Protein AF-0000000086016352 (afdb_homodimer)

Foldseek 3Di:
DLQLLLLLVQLQVLLCLQLVVVVHDDDAPDCSVVCCVVHDHRLHDVLLSVLLNLLCVVCVVVLVVVLVVCVVVVPLAQVSLLVVLLVCLCVLAVVHDALVSLSNSLSSQSSSVSVSVDPVCSCNSVSSSNSSSVSLVVCVVVCRCVVCPHSVSNSVVSNVSVVVSVVVVVD/DLQLLLLLVQLQVLLCLLLVVVVHDDDAPDPSVVCCVVHDHRLHDVLLSVLLNLLCVVCVVVLVVVLVVCVVVVPLAQVSLLVVLLVCLCVLAVVHDALVSLSNSLSSQSSSVSVSSDDVCSCNSVSSSNSSSVSLVVCVVVCRCVVCPHSVSNSVVSNVSVVVSVVVVVD

Secondary structure (DSSP, 8-state):
-HHHHHHHHHHHHHHHHHHHHTT-------GGGGGTTTSPPP---HHHHHHHHHHHHHTHHHHHHHHHHHHHTT--SHHHHHHHHHHHHHHHTTT---HHHHHHHHHHHHHHHHHT--TTT-SHHHHHHHHHHHHHHHHHHTTHHHHTTHHHHHHHHHHHHHHHHHHHHH-/-HHHHHHHHHHHHHHHHHHHHTT-------GGGGGTTTSPPP---HHHHHHHHHHHHHTHHHHHHHHHHHHHTT--SHHHHHHHHHHHHHHHTTT---HHHHHHHHHHHHHHHHHT--TTT-SHHHHHHHHHHHHHHHHHHTTHHHHTTHHHHHHHHHHHHHHHHHHHHH-

InterPro domains:
  IPR036834 Bcl-2-like superfamily [SSF56854] (6-158)

pLDDT: mean 89.36, std 10.04, range [43.53, 98.31]

Solvent-accessible surface area (backbone atoms only — not comparable to full-atom values): 17882 Å² total; per-residue (Å²): 90,65,53,46,60,37,28,39,46,24,25,42,52,46,50,40,49,51,32,44,73,70,74,38,89,72,75,81,79,43,55,66,62,79,41,51,89,79,43,70,76,51,82,66,48,68,49,46,45,50,29,29,51,52,51,30,64,76,39,42,66,61,34,50,48,52,41,50,52,38,50,74,69,62,50,73,44,30,33,56,48,31,37,53,54,57,58,48,48,53,71,52,38,71,90,44,76,44,54,67,38,50,45,52,46,49,21,47,54,48,47,29,46,54,65,61,65,58,72,77,77,51,44,42,64,51,36,47,18,46,49,50,14,48,55,52,38,52,33,48,42,39,36,48,39,53,76,52,48,37,69,60,28,38,47,51,54,18,42,51,48,44,53,55,54,50,51,57,70,74,96,91,65,52,44,61,37,29,38,46,24,24,43,51,45,50,41,48,52,31,46,73,69,74,39,91,73,76,83,80,43,55,66,64,81,41,50,88,80,43,70,74,50,80,66,47,69,49,46,46,49,28,29,51,51,50,32,66,74,38,43,68,61,35,49,49,52,41,51,52,39,52,74,68,62,50,73,44,30,32,56,46,30,36,55,54,57,59,48,47,54,72,52,37,70,89,45,77,43,54,66,39,51,45,52,47,50,21,48,52,48,46,30,46,56,66,55,67,64,72,75,81,45,46,43,65,52,34,48,17,48,50,49,14,50,55,52,38,51,32,48,43,38,37,47,39,53,75,51,50,36,70,60,28,38,46,52,54,18,43,51,48,43,54,55,54,51,51,56,71,74,97

Structure (mmCIF, N/CA/C/O backbone):
data_AF-0000000086016352-model_v1
#
loop_
_entity.id
_entity.type
_entity.pdbx_description
1 polymer 'Uncharacterized protein'
#
loop_
_atom_site.group_PDB
_atom_site.id
_atom_site.type_symbol
_atom_site.label_atom_id
_atom_site.label_alt_id
_atom_site.label_comp_id
_atom_site.label_asym_id
_atom_site.label_entity_id
_atom_site.label_seq_id
_atom_site.pdbx_PDB_ins_code
_atom_site.Cartn_x
_atom_site.Cartn_y
_atom_site.Cartn_z
_atom_site.occupancy
_atom_site.B_iso_or_equiv
_atom_site.auth_seq_id
_atom_site.auth_comp_id
_atom_site.auth_asym_id
_atom_site.auth_atom_id
_atom_site.pdbx_PDB_model_num
ATOM 1 N N . MET A 1 1 ? -9.422 -0.756 -6.34 1 45.44 1 MET A N 1
ATOM 2 C CA . MET A 1 1 ? -8.211 -0.185 -6.926 1 45.44 1 MET A CA 1
ATOM 3 C C . MET A 1 1 ? -8.414 1.29 -7.258 1 45.44 1 MET A C 1
ATOM 5 O O . MET A 1 1 ? -7.48 2.086 -7.152 1 45.44 1 MET A O 1
ATOM 9 N N . GLU A 1 2 ? -9.797 1.575 -7.457 1 59.94 2 GLU A N 1
ATOM 10 C CA . GLU A 1 2 ? -10.102 2.994 -7.625 1 59.94 2 GLU A CA 1
ATOM 11 C C . GLU A 1 2 ? -9.617 3.807 -6.43 1 59.94 2 GLU A C 1
ATOM 13 O O . GLU A 1 2 ? -9.078 4.902 -6.594 1 59.94 2 GLU A O 1
ATOM 18 N N . ASP A 1 3 ? -9.25 2.943 -5.523 1 77.44 3 ASP A N 1
ATOM 19 C CA . ASP A 1 3 ? -9.047 3.711 -4.297 1 77.44 3 ASP A CA 1
ATOM 20 C C . ASP A 1 3 ? -7.582 4.109 -4.137 1 77.44 3 ASP A C 1
ATOM 22 O O . ASP A 1 3 ? -7.281 5.223 -3.701 1 77.44 3 ASP A O 1
ATOM 26 N N . SER A 1 4 ? -6.75 3.271 -4.762 1 84.69 4 SER A N 1
ATOM 27 C CA . SER A 1 4 ? -5.332 3.537 -4.539 1 84.69 4 SER A CA 1
ATOM 28 C C . SER A 1 4 ? -4.871 4.766 -5.312 1 84.69 4 SER A C 1
ATOM 30 O O . SER A 1 4 ? -4.043 5.539 -4.828 1 84.69 4 SER A O 1
ATOM 32 N N . MET A 1 5 ? -5.375 4.914 -6.484 1 86.94 5 MET A N 1
ATOM 33 C CA . MET A 1 5 ? -5 6.066 -7.301 1 86.94 5 MET A CA 1
ATOM 34 C C . MET A 1 5 ? -5.562 7.355 -6.715 1 86.94 5 MET A C 1
ATOM 36 O O . MET A 1 5 ? -4.871 8.375 -6.668 1 86.94 5 MET A O 1
ATOM 40 N N . VAL A 1 6 ? -6.727 7.219 -6.309 1 91.06 6 VAL A N 1
ATOM 41 C CA . VAL A 1 6 ? -7.371 8.359 -5.668 1 91.06 6 VAL A CA 1
ATOM 42 C C . VAL A 1 6 ? -6.641 8.711 -4.375 1 91.06 6 VAL A C 1
ATOM 44 O O . VAL A 1 6 ? -6.477 9.883 -4.047 1 91.06 6 VAL A O 1
ATOM 47 N N . ASN A 1 7 ? -6.203 7.66 -3.727 1 94 7 ASN A N 1
ATOM 48 C CA . ASN A 1 7 ? -5.469 7.867 -2.484 1 94 7 ASN A CA 1
ATOM 49 C C . ASN A 1 7 ? -4.148 8.586 -2.729 1 94 7 ASN A C 1
ATOM 51 O O . ASN A 1 7 ? -3.699 9.375 -1.891 1 94 7 ASN A O 1
ATOM 55 N N . MET A 1 8 ? -3.549 8.32 -3.834 1 93.06 8 MET A N 1
ATOM 56 C CA . MET A 1 8 ? -2.311 9.008 -4.191 1 93.06 8 MET A CA 1
ATOM 57 C C . MET A 1 8 ? -2.564 10.484 -4.449 1 93.06 8 MET A C 1
ATOM 59 O O . MET A 1 8 ? -1.767 11.336 -4.047 1 93.06 8 MET A O 1
ATOM 63 N N . LEU A 1 9 ? -3.625 10.766 -5.094 1 93.38 9 LEU A N 1
ATOM 64 C CA . LEU A 1 9 ? -3.986 12.156 -5.332 1 93.38 9 LEU A CA 1
ATOM 65 C C . LEU A 1 9 ? -4.281 12.875 -4.02 1 93.38 9 LEU A C 1
ATOM 67 O O . LEU A 1 9 ? -3.84 14.008 -3.811 1 93.38 9 LEU A O 1
ATOM 71 N N . PHE A 1 10 ? -5.043 12.203 -3.199 1 95.88 10 PHE A N 1
ATOM 72 C CA . PHE A 1 10 ? -5.348 12.758 -1.884 1 95.88 10 PHE A CA 1
ATOM 73 C C . PHE A 1 10 ? -4.066 13.078 -1.12 1 95.88 10 PHE A C 1
ATOM 75 O O . PHE A 1 10 ? -3.928 14.164 -0.561 1 95.88 10 PHE A O 1
ATOM 82 N N . ALA A 1 11 ? -3.162 12.125 -1.078 1 96.19 11 ALA A N 1
ATOM 83 C CA . ALA A 1 11 ? -1.927 12.281 -0.315 1 96.19 11 ALA A CA 1
ATOM 84 C C . ALA A 1 11 ? -1.076 13.414 -0.875 1 96.19 11 ALA A C 1
ATOM 86 O O . ALA A 1 11 ? -0.505 14.203 -0.117 1 96.19 11 ALA A O 1
ATOM 87 N N . ALA A 1 12 ? -1.008 13.5 -2.176 1 94.06 12 ALA A N 1
ATOM 88 C CA . ALA A 1 12 ? -0.246 14.57 -2.811 1 94.06 12 ALA A CA 1
ATOM 89 C C . ALA A 1 12 ? -0.837 15.938 -2.477 1 94.06 12 ALA A C 1
ATOM 91 O O . ALA A 1 12 ? -0.103 16.891 -2.197 1 94.06 12 ALA A O 1
ATOM 92 N N . ASP A 1 13 ? -2.092 16.062 -2.551 1 95.88 13 ASP A N 1
ATOM 93 C CA . ASP A 1 13 ? -2.77 17.312 -2.223 1 95.88 13 ASP A CA 1
ATOM 94 C C . ASP A 1 13 ? -2.545 17.703 -0.761 1 95.88 13 ASP A C 1
ATOM 96 O O . ASP A 1 13 ? -2.357 18.875 -0.44 1 95.88 13 ASP A O 1
ATOM 100 N N . LEU A 1 14 ? -2.627 16.734 0.037 1 97.19 14 LEU A N 1
ATOM 101 C CA . LEU A 1 14 ? -2.422 16.938 1.465 1 97.19 14 LEU A CA 1
ATOM 102 C C . LEU A 1 14 ? -1.012 17.453 1.742 1 97.19 14 LEU A C 1
ATOM 104 O O . LEU A 1 14 ? -0.834 18.469 2.424 1 97.19 14 LEU A O 1
ATOM 108 N N . VAL A 1 15 ? -0.015 16.766 1.235 1 95.06 15 VAL A N 1
ATOM 109 C CA . VAL A 1 15 ? 1.381 17.156 1.422 1 95.06 15 VAL A CA 1
ATOM 110 C C . VAL A 1 15 ? 1.614 18.547 0.843 1 95.06 15 VAL A C 1
ATOM 112 O O . VAL A 1 15 ? 2.229 19.391 1.489 1 95.06 15 VAL A O 1
ATOM 115 N N . GLY A 1 16 ? 1.066 18.734 -0.334 1 93.56 16 GLY A N 1
ATOM 116 C CA . GLY A 1 16 ? 1.192 20.031 -0.959 1 93.56 16 GLY A CA 1
ATOM 117 C C . GLY A 1 16 ? 0.577 21.156 -0.137 1 93.56 16 GLY A C 1
ATOM 118 O O . GLY A 1 16 ? 1.156 22.234 -0.017 1 93.56 16 GLY A O 1
ATOM 119 N N . TYR A 1 17 ? -0.532 20.922 0.405 1 95.69 17 TYR A N 1
ATOM 120 C CA . TYR A 1 17 ? -1.222 21.906 1.234 1 95.69 17 TYR A CA 1
ATOM 121 C C . TYR A 1 17 ? -0.368 22.312 2.432 1 95.69 17 TYR A C 1
ATOM 123 O O . TYR A 1 17 ? -0.209 23.5 2.721 1 95.69 17 TYR A O 1
ATOM 131 N N . ILE A 1 18 ? 0.12 21.344 3.1 1 95 18 ILE A N 1
ATOM 132 C CA . ILE A 1 18 ? 0.864 21.594 4.332 1 95 18 ILE A CA 1
ATOM 133 C C . ILE A 1 18 ? 2.174 22.297 4.008 1 95 18 ILE A C 1
ATOM 135 O O . ILE A 1 18 ? 2.57 23.234 4.711 1 95 18 ILE A O 1
ATOM 139 N N . LEU A 1 19 ? 2.861 21.844 2.998 1 93.12 19 LEU A N 1
ATOM 140 C CA . LEU A 1 19 ? 4.125 22.484 2.637 1 93.12 19 LEU A CA 1
ATOM 141 C C . LEU A 1 19 ? 3.906 23.938 2.217 1 93.12 19 LEU A C 1
ATOM 143 O O . LEU A 1 19 ? 4.695 24.812 2.57 1 93.12 19 LEU A O 1
ATOM 147 N N . LYS A 1 20 ? 2.852 24.141 1.514 1 92.75 20 LYS A N 1
ATOM 148 C CA . LYS A 1 20 ? 2.514 25.516 1.142 1 92.75 20 LYS A CA 1
ATOM 149 C C . LYS A 1 20 ? 2.234 26.359 2.375 1 92.75 20 LYS A C 1
ATOM 151 O O . LYS A 1 20 ? 2.623 27.531 2.432 1 92.75 20 LYS A O 1
ATOM 156 N N . HIS A 1 21 ? 1.568 25.812 3.295 1 92.25 21 HIS A N 1
ATOM 157 C CA . HIS A 1 21 ? 1.279 26.5 4.551 1 92.25 21 HIS A CA 1
ATOM 158 C C . HIS A 1 21 ? 2.564 26.875 5.281 1 92.25 21 HIS A C 1
ATOM 160 O O . HIS A 1 21 ? 2.604 27.875 6.004 1 92.25 21 HIS A O 1
ATOM 166 N N . LYS A 1 22 ? 3.564 26.141 5.102 1 90.31 22 LYS A N 1
ATOM 167 C CA . LYS A 1 22 ? 4.863 26.406 5.719 1 90.31 22 LYS A CA 1
ATOM 168 C C . LYS A 1 22 ? 5.742 27.25 4.805 1 90.31 22 LYS A C 1
ATOM 170 O O . LYS A 1 22 ? 6.941 27.406 5.059 1 90.31 22 LYS A O 1
ATOM 175 N N . ASN A 1 23 ? 5.207 27.703 3.701 1 89.44 23 ASN A N 1
ATOM 176 C CA . ASN A 1 23 ? 5.867 28.547 2.719 1 89.44 23 ASN A CA 1
ATOM 177 C C . ASN A 1 23 ? 6.977 27.797 1.984 1 89.44 23 ASN A C 1
ATOM 179 O O . ASN A 1 23 ? 8.055 28.344 1.758 1 89.44 23 ASN A O 1
ATOM 183 N N . LEU A 1 24 ? 6.688 26.547 1.846 1 88 24 LEU A N 1
ATOM 184 C CA . LEU A 1 24 ? 7.594 25.719 1.057 1 88 24 LEU A CA 1
ATOM 185 C C . LEU A 1 24 ? 6.988 25.391 -0.305 1 88 24 LEU A C 1
ATOM 187 O O . LEU A 1 24 ? 5.797 25.094 -0.405 1 88 24 LEU A O 1
ATOM 191 N N . GLU A 1 25 ? 7.754 25.531 -1.259 1 83.75 25 GLU A N 1
ATOM 192 C CA . GLU A 1 25 ? 7.297 25.203 -2.604 1 83.75 25 GLU A CA 1
ATOM 193 C C . GLU A 1 25 ? 7.598 23.734 -2.941 1 83.75 25 GLU A C 1
ATOM 195 O O . GLU A 1 25 ? 8.711 23.266 -2.719 1 83.75 25 GLU A O 1
ATOM 200 N N . TRP A 1 26 ? 6.512 23.031 -3.332 1 87.31 26 TRP A N 1
ATOM 201 C CA . TRP A 1 26 ? 6.652 21.641 -3.748 1 87.31 26 TRP A CA 1
ATOM 202 C C . TRP A 1 26 ? 5.562 21.25 -4.738 1 87.31 26 TRP A C 1
ATOM 204 O O . TRP A 1 26 ? 4.406 21.656 -4.586 1 87.31 26 TRP A O 1
ATOM 214 N N . GLU A 1 27 ? 6.121 20.594 -5.746 1 83.62 27 GLU A N 1
ATOM 215 C CA . GLU A 1 27 ? 5.203 19.969 -6.688 1 83.62 27 GLU A CA 1
ATOM 216 C C . GLU A 1 27 ? 5.492 18.469 -6.828 1 83.62 27 GLU A C 1
ATOM 218 O O . GLU A 1 27 ? 6.645 18.078 -7.004 1 83.62 27 GLU A O 1
ATOM 223 N N . SER A 1 28 ? 4.375 17.75 -6.691 1 85.62 28 SER A N 1
ATOM 224 C CA . SER A 1 28 ? 4.531 16.297 -6.773 1 85.62 28 SER A CA 1
ATOM 225 C C . SER A 1 28 ? 5.07 15.875 -8.141 1 85.62 28 SER A C 1
ATOM 227 O O . SER A 1 28 ? 4.656 16.422 -9.164 1 85.62 28 SER A O 1
ATOM 229 N N . THR A 1 29 ? 5.957 14.945 -8.094 1 83.44 29 THR A N 1
ATOM 230 C CA . THR A 1 29 ? 6.496 14.406 -9.336 1 83.44 29 THR A CA 1
ATOM 231 C C . THR A 1 29 ? 5.961 13 -9.594 1 83.44 29 THR A C 1
ATOM 233 O O . THR A 1 29 ? 6.418 12.312 -10.508 1 83.44 29 THR A O 1
ATOM 236 N N . ASN A 1 30 ? 5.008 12.664 -8.781 1 82.69 30 ASN A N 1
ATOM 237 C CA . ASN A 1 30 ? 4.398 11.352 -8.977 1 82.69 30 ASN A CA 1
ATOM 238 C C . ASN A 1 30 ? 3.621 11.289 -10.289 1 82.69 30 ASN A C 1
ATOM 240 O O . ASN A 1 30 ? 2.871 12.211 -10.617 1 82.69 30 ASN A O 1
ATOM 244 N N . GLN A 1 31 ? 3.732 10.227 -10.93 1 82.5 31 GLN A N 1
ATOM 245 C CA . GLN A 1 31 ? 3.152 10.047 -12.258 1 82.5 31 GLN A CA 1
ATOM 246 C C . GLN A 1 31 ? 1.629 10.117 -12.203 1 82.5 31 GLN A C 1
ATOM 248 O O . GLN A 1 31 ? 0.978 10.367 -13.227 1 82.5 31 GLN A O 1
ATOM 253 N N . ILE A 1 32 ? 1.109 9.906 -11.094 1 83.19 32 ILE A N 1
ATOM 254 C CA . ILE A 1 32 ? -0.34 9.914 -10.938 1 83.19 32 ILE A CA 1
ATOM 255 C C . ILE A 1 32 ? -0.89 11.289 -11.312 1 83.19 32 ILE A C 1
ATOM 257 O O . ILE A 1 32 ? -2.055 11.414 -11.703 1 83.19 32 ILE A O 1
ATOM 261 N N . GLN A 1 33 ? -0.066 12.211 -11.266 1 84.5 33 GLN A N 1
ATOM 262 C CA . GLN A 1 33 ? -0.49 13.57 -11.578 1 84.5 33 GLN A CA 1
ATOM 263 C C . GLN A 1 33 ? -0.832 13.711 -13.062 1 84.5 33 GLN A C 1
ATOM 265 O O . GLN A 1 33 ? -1.658 14.547 -13.438 1 84.5 33 GLN A O 1
ATOM 270 N N . ASP A 1 34 ? -0.237 12.898 -13.781 1 84.12 34 ASP A N 1
ATOM 271 C CA . ASP A 1 34 ? -0.485 12.914 -15.219 1 84.12 34 ASP A CA 1
ATOM 272 C C . ASP A 1 34 ? -1.904 12.445 -15.539 1 84.12 34 ASP A C 1
ATOM 274 O O . ASP A 1 34 ? -2.43 12.734 -16.625 1 84.12 34 ASP A O 1
ATOM 278 N N . PHE A 1 35 ? -2.5 11.883 -14.531 1 84.94 35 PHE A N 1
ATOM 279 C CA . PHE A 1 35 ? -3.816 11.305 -14.773 1 84.94 35 PHE A CA 1
ATOM 280 C C . PHE A 1 35 ? -4.883 12.031 -13.961 1 84.94 35 PHE A C 1
ATOM 282 O O . PHE A 1 35 ? -6.031 11.586 -13.898 1 84.94 35 PHE A O 1
ATOM 289 N N . ARG A 1 36 ? -4.559 12.992 -13.367 1 86.25 36 ARG A N 1
ATOM 290 C CA . ARG A 1 36 ? -5.441 13.727 -12.469 1 86.25 36 ARG A CA 1
ATOM 291 C C . ARG A 1 36 ? -6.754 14.086 -13.164 1 86.25 36 ARG A C 1
ATOM 293 O O . ARG A 1 36 ? -7.82 14.047 -12.539 1 86.25 36 ARG A O 1
ATOM 300 N N . GLY A 1 37 ? -6.688 14.406 -14.422 1 83.5 37 GLY A N 1
ATOM 301 C CA . GLY A 1 37 ? -7.887 14.789 -15.148 1 83.5 37 GLY A CA 1
ATOM 302 C C . GLY A 1 37 ? -8.805 13.625 -15.453 1 83.5 37 GLY A C 1
ATOM 303 O O . GLY A 1 37 ? -10 13.805 -15.688 1 83.5 37 GLY A O 1
ATOM 304 N N . GLU A 1 38 ? -8.359 12.453 -15.359 1 81.88 38 GLU A N 1
ATOM 305 C CA . GLU A 1 38 ? -9.102 11.258 -15.734 1 81.88 38 GLU A CA 1
ATOM 306 C C . GLU A 1 38 ? -9.609 10.516 -14.508 1 81.88 38 GLU A C 1
ATOM 308 O O . GLU A 1 38 ? -10.5 9.664 -14.617 1 81.88 38 GLU A O 1
ATOM 313 N N . LEU A 1 39 ? -9.016 10.891 -13.391 1 82.56 39 LEU A N 1
ATOM 314 C CA . LEU A 1 39 ? -9.383 10.219 -12.148 1 82.56 39 LEU A CA 1
ATOM 315 C C . LEU A 1 39 ? -10.477 10.992 -11.414 1 82.56 39 LEU A C 1
ATOM 317 O O . LEU A 1 39 ? -10.719 12.164 -11.719 1 82.56 39 LEU A O 1
ATOM 321 N N . LYS A 1 40 ? -11.008 10.227 -10.602 1 79.19 40 LYS A N 1
ATOM 322 C CA . LYS A 1 40 ? -11.922 10.914 -9.695 1 79.19 40 LYS A CA 1
ATOM 323 C C . LYS A 1 40 ? -11.219 12.055 -8.961 1 79.19 40 LYS A C 1
ATOM 325 O O . LYS A 1 40 ? -10.016 11.984 -8.703 1 79.19 40 LYS A O 1
ATOM 330 N N . GLU A 1 41 ? -12.031 12.961 -8.711 1 85.88 41 GLU A N 1
ATOM 331 C CA . GLU A 1 41 ? -11.492 14.102 -7.977 1 85.88 41 GLU A CA 1
ATOM 332 C C . GLU A 1 41 ? -10.938 13.672 -6.621 1 85.88 41 GLU A C 1
ATOM 334 O O . GLU A 1 41 ? -11.523 12.836 -5.941 1 85.88 41 GLU A O 1
ATOM 339 N N . SER A 1 42 ? -9.844 14.266 -6.27 1 90.69 42 SER A N 1
ATOM 340 C CA . SER A 1 42 ? -9.25 14.039 -4.957 1 90.69 42 SER A CA 1
ATOM 341 C C . SER A 1 42 ? -10.242 14.344 -3.842 1 90.69 42 SER A C 1
ATOM 343 O O . SER A 1 42 ? -10.898 15.391 -3.855 1 90.69 42 SER A O 1
ATOM 345 N N . PRO A 1 43 ? -10.383 13.453 -2.967 1 93.88 43 PRO A N 1
ATOM 346 C CA . PRO A 1 43 ? -11.305 13.688 -1.85 1 93.88 43 PRO A CA 1
ATOM 347 C C . PRO A 1 43 ? -10.758 14.711 -0.851 1 93.88 43 PRO A C 1
ATOM 349 O O . PRO A 1 43 ? -11.383 14.945 0.19 1 93.88 43 PRO A O 1
ATOM 352 N N . PHE A 1 44 ? -9.617 15.32 -1.076 1 96.38 44 PHE A N 1
ATOM 353 C CA . PHE A 1 44 ? -8.984 16.25 -0.156 1 96.38 44 PHE A CA 1
ATOM 354 C C . PHE A 1 44 ? -9.859 17.484 0.051 1 96.38 44 PHE A C 1
ATOM 356 O O . PHE A 1 44 ? -10.375 18.062 -0.913 1 96.38 44 PHE A O 1
ATOM 363 N N . LYS A 1 45 ? -10.062 17.812 1.248 1 95.62 45 LYS A N 1
ATOM 364 C CA . LYS A 1 45 ? -10.75 19.031 1.659 1 95.62 45 LYS A CA 1
ATOM 365 C C . LYS A 1 45 ? -9.867 19.891 2.557 1 95.62 45 LYS A C 1
ATOM 367 O O . LYS A 1 45 ? -9.07 19.359 3.344 1 95.62 45 LYS A O 1
ATOM 372 N N . ASN A 1 46 ? -10.109 21.188 2.492 1 94.69 46 ASN A N 1
ATOM 373 C CA . ASN A 1 46 ? -9.281 22.125 3.23 1 94.69 46 ASN A CA 1
ATOM 374 C C . ASN A 1 46 ? -9.328 21.859 4.734 1 94.69 46 ASN A C 1
ATOM 376 O O . ASN A 1 46 ? -8.344 22.094 5.438 1 94.69 46 ASN A O 1
ATOM 380 N N . GLU A 1 47 ? -10.461 21.391 5.172 1 95.12 47 GLU A N 1
ATOM 381 C CA . GLU A 1 47 ? -10.625 21.125 6.598 1 95.12 47 GLU A CA 1
ATOM 382 C C . GLU A 1 47 ? -9.656 20.047 7.066 1 95.12 47 GLU A C 1
ATOM 384 O O . GLU A 1 47 ? -9.18 20.078 8.203 1 95.12 47 GLU A O 1
ATOM 389 N N . ILE A 1 48 ? -9.406 19.125 6.215 1 97.44 48 ILE A N 1
ATOM 390 C CA . ILE A 1 48 ? -8.461 18.062 6.547 1 97.44 48 ILE A CA 1
ATOM 391 C C . ILE A 1 4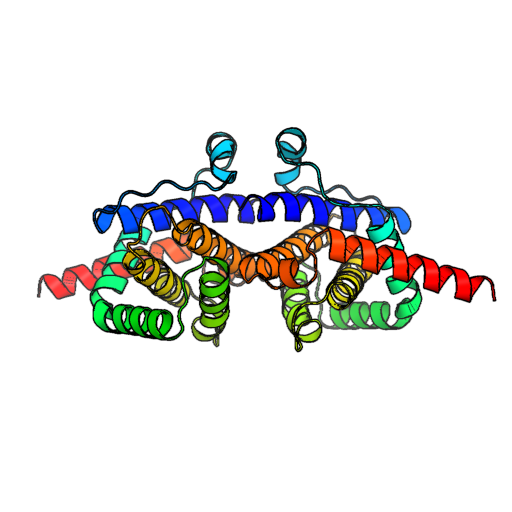8 ? -7.055 18.656 6.676 1 97.44 48 ILE A C 1
ATOM 393 O O . ILE A 1 48 ? -6.348 18.375 7.648 1 97.44 48 ILE A O 1
ATOM 397 N N . GLY A 1 49 ? -6.695 19.453 5.688 1 97.62 49 GLY A N 1
ATOM 398 C CA . GLY A 1 49 ? -5.406 20.125 5.727 1 97.62 49 GLY A CA 1
ATOM 399 C C . GLY A 1 49 ? -5.23 21 6.953 1 97.62 49 GLY A C 1
ATOM 400 O O . GLY A 1 49 ? -4.188 20.953 7.609 1 97.62 49 GLY A O 1
ATOM 401 N N . LEU A 1 50 ? -6.219 21.75 7.219 1 97.19 50 LEU A N 1
ATOM 402 C CA . LEU A 1 50 ? -6.164 22.656 8.359 1 97.19 50 LEU A CA 1
ATOM 403 C C . LEU A 1 50 ? -6.031 21.875 9.664 1 97.19 50 LEU A C 1
ATOM 405 O O . LEU A 1 50 ? -5.273 22.266 10.555 1 97.19 50 LEU A O 1
ATOM 409 N N . ALA A 1 51 ? -6.82 20.844 9.805 1 97.38 51 ALA A N 1
ATOM 410 C CA . ALA A 1 51 ? -6.719 20.016 11 1 97.38 51 ALA A CA 1
ATOM 411 C C . ALA A 1 51 ? -5.289 19.531 11.211 1 97.38 51 ALA A C 1
ATOM 413 O O . ALA A 1 51 ? -4.766 19.578 12.328 1 97.38 51 ALA A O 1
ATOM 414 N N . ILE A 1 52 ? -4.66 19.078 10.133 1 97.62 52 ILE A N 1
ATOM 415 C CA . ILE A 1 52 ? -3.312 18.531 10.211 1 97.62 52 ILE A CA 1
ATOM 416 C C . ILE A 1 52 ? -2.322 19.641 10.562 1 97.62 52 ILE A C 1
ATOM 418 O O . ILE A 1 52 ? -1.403 19.422 11.359 1 97.62 52 ILE A O 1
ATOM 422 N N . VAL A 1 53 ? -2.527 20.812 10.008 1 96.69 53 VAL A N 1
ATOM 423 C CA . VAL A 1 53 ? -1.686 21.953 10.344 1 96.69 53 VAL A CA 1
ATOM 424 C C . VAL A 1 53 ? -1.769 22.234 11.844 1 96.69 53 VAL A C 1
ATOM 426 O O . VAL A 1 53 ? -0.746 22.438 12.5 1 96.69 53 VAL A O 1
ATOM 429 N N . LEU A 1 54 ? -2.955 22.234 12.336 1 95.94 54 LEU A N 1
ATOM 430 C CA . LEU A 1 54 ? -3.164 22.516 13.75 1 95.94 54 LEU A CA 1
ATOM 431 C C . LEU A 1 54 ? -2.516 21.453 14.617 1 95.94 54 LEU A C 1
ATOM 433 O O . LEU A 1 54 ? -1.931 21.766 15.664 1 95.94 54 LEU A O 1
ATOM 437 N N . ILE A 1 55 ? -2.611 20.219 14.219 1 96.25 55 ILE A N 1
ATOM 438 C CA . ILE A 1 55 ? -1.982 19.125 14.953 1 96.25 55 ILE A CA 1
ATOM 439 C C . ILE A 1 55 ? -0.465 19.297 14.93 1 96.25 55 ILE A C 1
ATOM 441 O O . ILE A 1 55 ? 0.205 19.094 15.945 1 96.25 55 ILE A O 1
ATOM 445 N N . ILE A 1 56 ? 0.087 19.656 13.812 1 96.12 56 ILE A N 1
ATOM 446 C CA . ILE A 1 56 ? 1.523 19.859 13.68 1 96.12 56 ILE A CA 1
ATOM 447 C C . ILE A 1 56 ? 1.974 20.984 14.609 1 96.12 56 ILE A C 1
ATOM 449 O O . ILE A 1 56 ? 2.973 20.844 15.32 1 96.12 56 ILE A O 1
ATOM 453 N N . GLU A 1 57 ? 1.254 22.031 14.609 1 94.56 57 GLU A N 1
ATOM 454 C CA . GLU A 1 57 ? 1.606 23.172 15.438 1 94.56 57 GLU A CA 1
ATOM 455 C C . GLU A 1 57 ? 1.521 22.844 16.922 1 94.56 57 GLU A C 1
ATOM 457 O O . GLU A 1 57 ? 2.373 23.25 17.703 1 94.56 57 GLU A O 1
ATOM 462 N N . SER A 1 58 ? 0.551 22.078 17.25 1 93.44 58 SER A N 1
ATOM 463 C CA . SER A 1 58 ? 0.344 21.703 18.656 1 93.44 58 SER A CA 1
ATOM 464 C C . SER A 1 58 ? 1.385 20.688 19.125 1 93.44 58 SER A C 1
ATOM 466 O O . SER A 1 58 ? 1.577 20.5 20.328 1 93.44 58 SER A O 1
ATOM 468 N N . ASN A 1 59 ? 2.064 20.031 18.188 1 94.88 59 ASN A N 1
ATOM 469 C CA . ASN A 1 59 ? 3.031 18.984 18.516 1 94.88 59 ASN A CA 1
ATOM 470 C C . ASN A 1 59 ? 4.406 19.281 17.922 1 94.88 59 ASN A C 1
ATOM 472 O O . ASN A 1 59 ? 5.121 18.375 17.516 1 94.88 59 ASN A O 1
ATOM 476 N N . SER A 1 60 ? 4.68 20.547 17.781 1 94.62 60 SER A N 1
ATOM 477 C CA . SER A 1 60 ? 5.871 20.984 17.078 1 94.62 60 SER A CA 1
ATOM 478 C C . SER A 1 60 ? 7.137 20.422 17.719 1 94.62 60 SER A C 1
ATOM 480 O O . SER A 1 60 ? 8.062 20.016 17.016 1 94.62 60 SER A O 1
ATOM 482 N N . SER A 1 61 ? 7.168 20.328 19 1 95.19 61 SER A N 1
ATOM 483 C CA . SER A 1 61 ? 8.352 19.812 19.688 1 95.19 61 SER A CA 1
ATOM 484 C C . SER A 1 61 ? 8.594 18.344 19.375 1 95.19 61 SER A C 1
ATOM 486 O O . SER A 1 61 ? 9.734 17.922 19.188 1 95.19 61 SER A O 1
ATOM 488 N N . GLN A 1 62 ? 7.508 17.609 19.375 1 94.12 62 GLN A N 1
ATOM 489 C CA . GLN A 1 62 ? 7.613 16.188 19.078 1 94.12 62 GLN A CA 1
ATOM 490 C C . GLN A 1 62 ? 8.047 15.969 17.625 1 94.12 62 GLN A C 1
ATOM 492 O O . GLN A 1 62 ? 8.844 15.062 17.344 1 94.12 62 GLN A O 1
ATOM 497 N N . ILE A 1 63 ? 7.578 16.734 16.797 1 95.25 63 ILE A N 1
ATOM 498 C CA . ILE A 1 63 ? 7.914 16.641 15.383 1 95.25 63 ILE A CA 1
ATOM 499 C C . ILE A 1 63 ? 9.383 17 15.18 1 95.25 63 ILE A C 1
ATOM 501 O O . ILE A 1 63 ? 10.102 16.328 14.445 1 95.25 63 ILE A O 1
ATOM 505 N N . GLU A 1 64 ? 9.82 18.016 15.836 1 94.19 64 GLU A N 1
ATOM 506 C CA . GLU A 1 64 ? 11.219 18.438 15.758 1 94.19 64 GLU A CA 1
ATOM 507 C C . GLU A 1 64 ? 12.148 17.359 16.328 1 94.19 64 GLU A C 1
ATOM 509 O O . GLU A 1 64 ? 13.211 17.094 15.758 1 94.19 64 GLU A O 1
ATOM 514 N N . GLN A 1 65 ? 11.664 16.859 17.359 1 94.62 65 GLN A N 1
ATOM 515 C CA . GLN A 1 65 ? 12.469 15.797 17.969 1 94.62 65 GLN A CA 1
ATOM 516 C C . GLN A 1 65 ? 12.586 14.594 17.031 1 94.62 65 GLN A C 1
ATOM 518 O O . GLN A 1 65 ? 13.648 13.992 16.906 1 94.62 65 GLN A O 1
ATOM 523 N N . CYS A 1 66 ? 11.492 14.211 16.438 1 94.25 66 CYS A N 1
ATOM 524 C CA . CYS A 1 66 ? 11.523 13.117 15.461 1 94.25 66 CYS A CA 1
ATOM 525 C C . CYS A 1 66 ? 12.484 13.422 14.328 1 94.25 66 CYS A C 1
ATOM 527 O O . CYS A 1 66 ? 13.273 12.562 13.922 1 94.25 66 CYS A O 1
ATOM 529 N N . TYR A 1 67 ? 12.484 14.617 13.867 1 92.44 67 TYR A N 1
ATOM 530 C CA . TYR A 1 67 ? 13.375 15.047 12.797 1 92.44 67 TYR A CA 1
ATOM 531 C C . TYR A 1 67 ? 14.836 14.93 13.219 1 92.44 67 TYR A C 1
ATOM 533 O O . TYR A 1 67 ? 15.664 14.414 12.477 1 92.44 67 TYR A O 1
ATOM 541 N N . LYS A 1 68 ? 15.109 15.414 14.398 1 93.06 68 LYS A N 1
ATOM 542 C CA . LYS A 1 68 ? 16.469 15.359 14.922 1 93.06 68 LYS A CA 1
ATOM 543 C C . LYS A 1 68 ? 16.938 13.914 15.047 1 93.06 68 LYS A C 1
ATOM 545 O O . LYS A 1 68 ? 18.094 13.602 14.719 1 93.06 68 LYS A O 1
ATOM 550 N N . ASN A 1 69 ? 16.031 13.094 15.523 1 92.62 69 ASN A N 1
ATOM 551 C CA . ASN A 1 69 ? 16.359 11.672 15.625 1 92.62 69 ASN A CA 1
ATOM 552 C C . ASN A 1 69 ? 16.703 11.086 14.258 1 92.62 69 ASN A C 1
ATOM 554 O O . ASN A 1 69 ? 17.641 10.297 14.133 1 92.62 69 ASN A O 1
ATOM 558 N N . LEU A 1 70 ? 15.961 11.445 13.266 1 90.69 70 LEU A N 1
ATOM 559 C CA . LEU A 1 70 ? 16.203 10.953 11.914 1 90.69 70 LEU A CA 1
ATOM 560 C C . LEU A 1 70 ? 17.531 11.484 11.375 1 90.69 70 LEU A C 1
ATOM 562 O O . LEU A 1 70 ? 18.25 10.766 10.68 1 90.69 70 LEU A O 1
ATOM 566 N N . GLN A 1 71 ? 17.812 12.719 11.703 1 88.38 71 GLN A N 1
ATOM 567 C CA . GLN A 1 71 ? 19.094 13.305 11.289 1 88.38 71 GLN A CA 1
ATOM 568 C C . GLN A 1 71 ? 20.266 12.594 11.961 1 88.38 71 GLN A C 1
ATOM 570 O O . GLN A 1 71 ? 21.297 12.352 11.328 1 88.38 71 GLN A O 1
ATOM 575 N N . ASP A 1 72 ? 20.109 12.328 13.133 1 90.12 72 ASP A N 1
ATOM 576 C CA . ASP A 1 72 ? 21.141 11.609 13.875 1 90.12 72 ASP A CA 1
ATOM 577 C C . ASP A 1 72 ? 21.375 10.219 13.281 1 90.12 72 ASP A C 1
ATOM 579 O O . ASP A 1 72 ? 22.516 9.719 13.289 1 90.12 72 ASP A O 1
ATOM 583 N N . ASP A 1 73 ? 20.312 9.672 12.781 1 89.19 73 ASP A N 1
ATOM 584 C CA . ASP A 1 73 ? 20.375 8.352 12.148 1 89.19 73 ASP A CA 1
ATOM 585 C C . ASP A 1 73 ? 20.828 8.469 10.688 1 89.19 73 ASP A C 1
ATOM 587 O O . ASP A 1 73 ? 20.844 7.477 9.961 1 89.19 73 ASP A O 1
ATOM 591 N N . LYS A 1 74 ? 21.094 9.711 10.289 1 85.25 74 LYS A N 1
ATOM 592 C CA . LYS A 1 74 ? 21.641 10.016 8.977 1 85.25 74 LYS A CA 1
ATOM 593 C C . LYS A 1 74 ? 20.656 9.648 7.867 1 85.25 74 LYS A C 1
ATOM 595 O O . LYS A 1 74 ? 21.062 9.156 6.812 1 85.25 74 LYS A O 1
ATOM 600 N N . ILE A 1 75 ? 19.453 9.711 8.227 1 83 75 ILE A N 1
ATOM 601 C CA . ILE A 1 75 ? 18.422 9.523 7.203 1 83 75 ILE A CA 1
ATOM 602 C C . ILE A 1 75 ? 18.391 10.734 6.273 1 83 75 ILE A C 1
ATOM 604 O O . ILE A 1 75 ? 18.094 11.852 6.707 1 83 75 ILE A O 1
ATOM 608 N N . GLN A 1 76 ? 18.719 10.477 5.012 1 75.25 76 GLN A N 1
ATOM 609 C CA . GLN A 1 76 ? 18.812 11.594 4.078 1 75.25 76 GLN A CA 1
ATOM 610 C C . GLN A 1 76 ? 18.047 11.305 2.791 1 75.25 76 GLN A C 1
ATOM 612 O O . GLN A 1 76 ? 17.734 12.227 2.027 1 75.25 76 GLN A O 1
ATOM 617 N N . TYR A 1 77 ? 17.766 9.977 2.672 1 76.81 77 TYR A N 1
ATOM 618 C CA . TYR A 1 77 ? 17.156 9.617 1.392 1 76.81 77 TYR A CA 1
ATOM 619 C C . TYR A 1 77 ? 15.758 9.055 1.585 1 76.81 77 TYR A C 1
ATOM 621 O O . TYR A 1 77 ? 15.391 8.648 2.691 1 76.81 77 TYR A O 1
ATOM 629 N N . LYS A 1 78 ? 15.055 9.016 0.507 1 83.44 78 LYS A N 1
ATOM 630 C CA . LYS A 1 78 ? 13.633 8.688 0.509 1 83.44 78 LYS A CA 1
ATOM 631 C C . LYS A 1 78 ? 13.391 7.27 1.01 1 83.44 78 LYS A C 1
ATOM 633 O O . LYS A 1 78 ? 12.43 7.012 1.732 1 83.44 78 LYS A O 1
ATOM 638 N N . GLU A 1 79 ? 14.367 6.383 0.736 1 82.75 79 GLU A N 1
ATOM 639 C CA . GLU A 1 79 ? 14.141 4.992 1.122 1 82.75 79 GLU A CA 1
ATOM 640 C C . GLU A 1 79 ? 14.211 4.82 2.637 1 82.75 79 GLU A C 1
ATOM 642 O O . GLU A 1 79 ? 13.391 4.117 3.225 1 82.75 79 GLU A O 1
ATOM 647 N N . GLU A 1 80 ? 15.219 5.469 3.221 1 88.12 80 GLU A N 1
ATOM 648 C CA . GLU A 1 80 ? 15.344 5.383 4.672 1 88.12 80 GLU A CA 1
ATOM 649 C C . GLU A 1 80 ? 14.195 6.113 5.367 1 88.12 80 GLU A C 1
ATOM 651 O O . GLU A 1 80 ? 13.656 5.629 6.367 1 88.12 80 GLU A O 1
ATOM 656 N N . PHE A 1 81 ? 13.828 7.223 4.793 1 89.25 81 PHE A N 1
ATOM 657 C CA . PHE A 1 81 ? 12.672 7.941 5.305 1 89.25 81 PHE A CA 1
ATOM 658 C C . PHE A 1 81 ? 11.414 7.082 5.199 1 89.25 81 PHE A C 1
ATOM 660 O O . PHE A 1 81 ? 10.633 6.996 6.148 1 89.25 81 PHE A O 1
ATOM 667 N N . GLY A 1 82 ? 11.227 6.48 4 1 90 82 GLY A N 1
ATOM 668 C CA . GLY A 1 82 ? 10.078 5.617 3.783 1 90 82 GLY A CA 1
ATOM 669 C C . GLY A 1 82 ? 10 4.465 4.77 1 90 82 GLY A C 1
ATOM 670 O O . GLY A 1 82 ? 8.922 4.141 5.27 1 90 82 GLY A O 1
ATOM 671 N N . ARG A 1 83 ? 11.125 3.908 5.062 1 90.94 83 ARG A N 1
ATOM 672 C CA . ARG A 1 83 ? 11.18 2.811 6.02 1 90.94 83 ARG A CA 1
ATOM 673 C C . ARG A 1 83 ? 10.727 3.268 7.402 1 90.94 83 ARG A C 1
ATOM 675 O O . ARG A 1 83 ? 9.891 2.621 8.031 1 90.94 83 ARG A O 1
ATOM 682 N N . CYS A 1 84 ? 11.242 4.355 7.824 1 92.31 84 CYS A N 1
ATOM 683 C CA . CYS A 1 84 ? 10.891 4.887 9.133 1 92.31 84 CYS A CA 1
ATOM 684 C C . CYS A 1 84 ? 9.414 5.258 9.195 1 92.31 84 CYS A C 1
ATOM 686 O O . CYS A 1 84 ? 8.742 5 10.195 1 92.31 84 CYS A O 1
ATOM 688 N N . ALA A 1 85 ? 8.953 5.887 8.117 1 93.12 85 ALA A N 1
ATOM 689 C CA . ALA A 1 85 ? 7.562 6.32 8.047 1 93.12 85 ALA A CA 1
ATOM 690 C C . ALA A 1 85 ? 6.613 5.125 8.086 1 93.12 85 ALA A C 1
ATOM 692 O O . ALA A 1 85 ? 5.594 5.16 8.781 1 93.12 85 ALA A O 1
ATOM 693 N N . LEU A 1 86 ? 6.934 4.102 7.363 1 92.88 86 LEU A N 1
ATOM 694 C CA . LEU A 1 86 ? 6.098 2.906 7.332 1 92.88 86 LEU A CA 1
ATOM 695 C C . LEU A 1 86 ? 6.121 2.195 8.68 1 92.88 86 LEU A C 1
ATOM 697 O O . LEU A 1 86 ? 5.09 1.705 9.148 1 92.88 86 LEU A O 1
ATOM 701 N N . GLU A 1 87 ? 7.254 2.137 9.297 1 89.12 87 GLU A N 1
ATOM 702 C CA . GLU A 1 87 ? 7.375 1.526 10.617 1 89.12 87 GLU A CA 1
ATOM 703 C C . GLU A 1 87 ? 6.562 2.293 11.656 1 89.12 87 GLU A C 1
ATOM 705 O O . GLU A 1 87 ? 5.984 1.693 12.57 1 89.12 87 GLU A O 1
ATOM 710 N N . ALA A 1 88 ? 6.559 3.557 11.492 1 92.19 88 ALA A N 1
ATOM 711 C CA . ALA A 1 88 ? 5.824 4.398 12.43 1 92.19 88 ALA A CA 1
ATOM 712 C C . ALA A 1 88 ? 4.328 4.117 12.375 1 92.19 88 ALA A C 1
ATOM 714 O O . ALA A 1 88 ? 3.609 4.328 13.352 1 92.19 88 ALA A O 1
ATOM 715 N N . ALA A 1 89 ? 3.814 3.648 11.164 1 92.81 89 ALA A N 1
ATOM 716 C CA . ALA A 1 89 ? 2.391 3.361 11.008 1 92.81 89 ALA A CA 1
ATOM 717 C C . ALA A 1 89 ? 1.913 2.361 12.055 1 92.81 89 ALA A C 1
ATOM 719 O O . ALA A 1 89 ? 0.798 2.477 12.57 1 92.81 89 ALA A O 1
ATOM 720 N N . HIS A 1 90 ? 2.77 1.463 12.406 1 87.94 90 HIS A N 1
ATOM 721 C CA . HIS A 1 90 ? 2.402 0.448 13.391 1 87.94 90 HIS A CA 1
ATOM 722 C C . HIS A 1 90 ? 2.096 1.076 14.742 1 87.94 90 HIS A C 1
ATOM 724 O O . HIS A 1 90 ? 1.233 0.589 15.477 1 87.94 90 HIS A O 1
ATOM 730 N N . LEU A 1 91 ? 2.779 2.125 15.055 1 89.56 91 LEU A N 1
ATOM 731 C CA . LEU A 1 91 ? 2.582 2.801 16.328 1 89.56 91 LEU A CA 1
ATOM 732 C C . LEU A 1 91 ? 1.264 3.566 16.344 1 89.56 91 LEU A C 1
ATOM 734 O O . LEU A 1 91 ? 0.562 3.586 17.359 1 89.56 91 LEU A O 1
ATOM 738 N N . TYR A 1 92 ? 0.865 4.09 15.312 1 93.88 92 TYR A N 1
ATOM 739 C CA . TYR A 1 92 ? -0.339 4.91 15.234 1 93.88 92 TYR A CA 1
ATOM 740 C C . TYR A 1 92 ? -1.584 4.039 15.109 1 93.88 92 TYR A C 1
ATOM 742 O O . TYR A 1 92 ? -2.688 4.469 15.461 1 93.88 92 TYR A O 1
ATOM 750 N N . PHE A 1 93 ? -1.418 2.783 14.594 1 94.38 93 PHE A N 1
ATOM 751 C CA . PHE A 1 93 ? -2.592 1.971 14.289 1 94.38 93 PHE A CA 1
ATOM 752 C C . PHE A 1 93 ? -2.547 0.654 15.062 1 94.38 93 PHE A C 1
ATOM 754 O O . PHE A 1 93 ? -3.111 -0.348 14.617 1 94.38 93 PHE A O 1
ATOM 761 N N . GLU A 1 94 ? -1.877 0.64 16.188 1 88.94 94 GLU A N 1
ATOM 762 C CA . GLU A 1 94 ? -1.771 -0.533 17.062 1 88.94 94 GLU A CA 1
ATOM 763 C C . GLU A 1 94 ? -3.148 -1.005 17.516 1 88.94 94 GLU A C 1
ATOM 765 O O . GLU A 1 94 ? -3.391 -2.207 17.625 1 88.94 94 GLU A O 1
ATOM 770 N N . ASP A 1 95 ? -4.031 -0.016 17.766 1 90.19 95 ASP A N 1
ATOM 771 C CA . ASP A 1 95 ? -5.379 -0.317 18.234 1 90.19 95 ASP A CA 1
ATOM 772 C C . ASP A 1 95 ? -6.379 -0.301 17.078 1 90.19 95 ASP A C 1
ATOM 774 O O . ASP A 1 95 ? -7.59 -0.239 17.312 1 90.19 95 ASP A O 1
ATOM 778 N N . GLY A 1 96 ? -5.867 -0.301 15.875 1 89.94 96 GLY A N 1
ATOM 779 C CA . GLY A 1 96 ? -6.734 -0.23 14.703 1 89.94 96 GLY A CA 1
ATOM 780 C C . GLY A 1 96 ? -6.82 1.161 14.109 1 89.94 96 GLY A C 1
ATOM 781 O O . GLY A 1 96 ? -6.305 2.123 14.688 1 89.94 96 GLY A O 1
ATOM 782 N N . TYR A 1 97 ? -7.441 1.218 13.031 1 94.81 97 TYR A N 1
ATOM 783 C CA . TYR A 1 97 ? -7.605 2.486 12.328 1 94.81 97 TYR A CA 1
ATOM 784 C C . TYR A 1 97 ? -8.672 3.344 12.992 1 94.81 97 TYR A C 1
ATOM 786 O O . TYR A 1 97 ? -9.727 2.838 13.391 1 94.81 97 TYR A O 1
ATOM 794 N N . SER A 1 98 ? -8.516 4.566 13.078 1 96.25 98 SER A N 1
ATOM 795 C CA . SER A 1 98 ? -9.492 5.629 13.312 1 96.25 98 SER A CA 1
ATOM 796 C C . SER A 1 98 ? -9.117 6.895 12.539 1 96.25 98 SER A C 1
ATOM 798 O O . SER A 1 98 ? -7.945 7.117 12.234 1 96.25 98 SER A O 1
ATOM 800 N N . PRO A 1 99 ? -10.125 7.656 12.219 1 96.56 99 PRO A N 1
ATOM 801 C CA . PRO A 1 99 ? -9.781 8.898 11.523 1 96.56 99 PRO A CA 1
ATOM 802 C C . PRO A 1 99 ? -8.82 9.773 12.328 1 96.56 99 PRO A C 1
ATOM 804 O O . PRO A 1 99 ? -7.938 10.414 11.75 1 96.56 99 PRO A O 1
ATOM 807 N N . GLY A 1 100 ? -8.961 9.781 13.641 1 96.19 100 GLY A N 1
ATOM 808 C CA . GLY A 1 100 ? -8.07 10.555 14.492 1 96.19 100 GLY A CA 1
ATOM 809 C C . GLY A 1 100 ? -6.629 10.086 14.43 1 96.19 100 GLY A C 1
ATOM 810 O O . GLY A 1 100 ? -5.707 10.898 14.352 1 96.19 100 GLY A O 1
ATOM 811 N N . SER A 1 101 ? -6.438 8.789 14.523 1 96.88 101 SER A N 1
ATOM 812 C CA . SER A 1 101 ? -5.086 8.234 14.445 1 96.88 101 SER A CA 1
ATOM 813 C C . SER A 1 101 ? -4.457 8.516 13.086 1 96.88 101 SER A C 1
ATOM 815 O O . SER A 1 101 ? -3.254 8.773 12.992 1 96.88 101 SER A O 1
ATOM 817 N N . PHE A 1 102 ? -5.258 8.453 12.031 1 98.31 102 PHE A N 1
ATOM 818 C CA . PHE A 1 102 ? -4.75 8.719 10.695 1 98.31 102 PHE A CA 1
ATOM 819 C C . PHE A 1 102 ? -4.328 10.18 10.555 1 98.31 102 PHE A C 1
ATOM 821 O O . PHE A 1 102 ? -3.293 10.477 9.953 1 98.31 102 PHE A O 1
ATOM 828 N N . LEU A 1 103 ? -5.113 11.094 11.102 1 97.88 103 LEU A N 1
ATOM 829 C CA . LEU A 1 103 ? -4.73 12.5 11.086 1 97.88 103 LEU A CA 1
ATOM 830 C C . LEU A 1 103 ? -3.412 12.711 11.82 1 97.88 103 LEU A C 1
ATOM 832 O O . LEU A 1 103 ? -2.545 13.453 11.352 1 97.88 103 LEU A O 1
ATOM 836 N N . GLY A 1 104 ? -3.312 12.094 12.992 1 97.31 104 GLY A N 1
ATOM 837 C CA . GLY A 1 104 ? -2.064 12.18 13.734 1 97.31 104 GLY A CA 1
ATOM 838 C C . GLY A 1 104 ? -0.874 11.648 12.961 1 97.31 104 GLY A C 1
ATOM 839 O O . GLY A 1 104 ? 0.197 12.258 12.961 1 97.31 104 GLY A O 1
ATOM 840 N N . TYR A 1 105 ? -1.084 10.523 12.32 1 98.12 105 TYR A N 1
ATOM 841 C CA . TYR A 1 105 ? -0.043 9.914 11.5 1 98.12 105 TYR A CA 1
ATOM 842 C C . TYR A 1 105 ? 0.367 10.844 10.359 1 98.12 105 TYR A C 1
ATOM 844 O O . TYR A 1 105 ? 1.559 11.07 10.133 1 98.12 105 TYR A O 1
ATOM 852 N N . CYS A 1 106 ? -0.603 11.383 9.664 1 98.31 106 CYS A N 1
ATOM 853 C CA . CYS A 1 106 ? -0.337 12.328 8.586 1 98.31 106 CYS A CA 1
ATOM 854 C C . CYS A 1 106 ? 0.464 13.523 9.094 1 98.31 106 CYS A C 1
ATOM 856 O O . CYS A 1 106 ? 1.43 13.945 8.453 1 98.31 106 CYS A O 1
ATOM 858 N N . ALA A 1 107 ? 0.078 14.062 10.234 1 97.69 107 ALA A N 1
ATOM 859 C CA . ALA A 1 107 ? 0.748 15.227 10.82 1 97.69 107 ALA A CA 1
ATOM 860 C C . ALA A 1 107 ? 2.223 14.938 11.078 1 97.69 107 ALA A C 1
ATOM 862 O O . ALA A 1 107 ? 3.088 15.766 10.781 1 97.69 107 ALA A O 1
ATOM 863 N N . MET A 1 108 ? 2.465 13.789 11.625 1 97.38 108 MET A N 1
ATOM 864 C CA . MET A 1 108 ? 3.844 13.414 11.922 1 97.38 108 MET A CA 1
ATOM 865 C C . MET A 1 108 ? 4.66 13.289 10.641 1 97.38 108 MET A C 1
ATOM 867 O O . MET A 1 108 ? 5.738 13.875 10.516 1 97.38 108 MET A O 1
ATOM 871 N N . ILE A 1 109 ? 4.16 12.555 9.672 1 96.75 109 ILE A N 1
ATOM 872 C CA . ILE A 1 109 ? 4.895 12.266 8.445 1 96.75 109 ILE A CA 1
ATOM 873 C C . ILE A 1 109 ? 5.145 13.555 7.68 1 96.75 109 ILE A C 1
ATOM 875 O O . ILE A 1 109 ? 6.277 13.836 7.266 1 96.75 109 ILE A O 1
ATOM 879 N N . VAL A 1 110 ? 4.117 14.352 7.531 1 96 110 VAL A N 1
ATOM 880 C CA . VAL A 1 110 ? 4.27 15.555 6.715 1 96 110 VAL A CA 1
ATOM 881 C C . VAL A 1 110 ? 5.008 16.625 7.512 1 96 110 VAL A C 1
ATOM 883 O O . VAL A 1 110 ? 5.77 17.406 6.949 1 96 110 VAL A O 1
ATOM 886 N N . GLY A 1 111 ? 4.762 16.703 8.812 1 95.12 111 GLY A N 1
ATOM 887 C CA . GLY A 1 111 ? 5.504 17.625 9.648 1 95.12 111 GLY A CA 1
ATOM 888 C C . GLY A 1 111 ? 7.008 17.422 9.578 1 95.12 111 GLY A C 1
ATOM 889 O O . GLY A 1 111 ? 7.758 18.391 9.406 1 95.12 111 GLY A O 1
ATOM 890 N N . VAL A 1 112 ? 7.383 16.203 9.695 1 94.19 112 VAL A N 1
ATOM 891 C CA . VAL A 1 112 ? 8.805 15.883 9.609 1 94.19 112 VAL A CA 1
ATOM 892 C C . VAL A 1 112 ? 9.305 16.156 8.188 1 94.19 112 VAL A C 1
ATOM 894 O O . VAL A 1 112 ? 10.414 16.656 8.008 1 94.19 112 VAL A O 1
ATOM 897 N N . THR A 1 113 ? 8.508 15.766 7.203 1 93.06 113 THR A N 1
ATOM 898 C CA . THR A 1 113 ? 8.859 16.016 5.809 1 93.06 113 THR A CA 1
ATOM 899 C C . THR A 1 113 ? 9.156 17.484 5.582 1 93.06 113 THR A C 1
ATOM 901 O O . THR A 1 113 ? 10.102 17.844 4.871 1 93.06 113 THR A O 1
ATOM 904 N N . ALA A 1 114 ? 8.383 18.344 6.184 1 91.06 114 ALA A N 1
ATOM 905 C CA . ALA A 1 114 ? 8.539 19.781 6.02 1 91.06 114 ALA A CA 1
ATOM 906 C C . ALA A 1 114 ? 9.859 20.266 6.609 1 91.06 114 ALA A C 1
ATOM 908 O O . ALA A 1 114 ? 10.43 21.25 6.145 1 91.06 114 ALA A O 1
ATOM 909 N N . LEU A 1 115 ? 10.312 19.578 7.586 1 88.94 115 LEU A N 1
ATOM 910 C CA . LEU A 1 115 ? 11.555 19.953 8.242 1 88.94 115 LEU A CA 1
ATOM 911 C C . LEU A 1 115 ? 12.766 19.484 7.438 1 88.94 115 LEU A C 1
ATOM 913 O O . LEU A 1 115 ? 13.859 20.031 7.57 1 88.94 115 LEU A O 1
ATOM 917 N N . PHE A 1 116 ? 12.625 18.328 6.719 1 82.06 116 PHE A N 1
ATOM 918 C CA . PHE A 1 116 ? 13.703 17.891 5.852 1 82.06 116 PHE A CA 1
ATOM 919 C C . PHE A 1 116 ? 14 18.938 4.777 1 82.06 116 PHE A C 1
ATOM 921 O O . PHE A 1 116 ? 15.07 18.922 4.168 1 82.06 116 PHE A O 1
ATOM 928 N N . ASN A 1 117 ? 13.539 20.219 4.934 1 62.34 117 ASN A N 1
ATOM 929 C CA . ASN A 1 117 ? 13.609 21.438 4.137 1 62.34 117 ASN A CA 1
ATOM 930 C C . ASN A 1 117 ? 14.414 21.219 2.859 1 62.34 117 ASN A C 1
ATOM 932 O O . ASN A 1 117 ? 14.719 22.188 2.145 1 62.34 117 ASN A O 1
ATOM 936 N N . CYS A 1 118 ? 15.586 20.203 2.773 1 53.41 118 CYS A N 1
ATOM 937 C CA . CYS A 1 118 ? 16.609 20.406 1.764 1 53.41 118 CYS A CA 1
ATOM 938 C C . CYS A 1 118 ? 16.062 20.188 0.362 1 53.41 118 CYS A C 1
ATOM 940 O O . CYS A 1 118 ? 15.391 19.188 0.099 1 53.41 118 CYS A O 1
ATOM 942 N N . TYR A 1 119 ? 15.812 21.312 -0.322 1 44.47 119 TYR A N 1
ATOM 943 C CA . TYR A 1 119 ? 15.75 21.312 -1.779 1 44.47 119 TYR A CA 1
ATOM 944 C C . TYR A 1 119 ? 17.141 21.391 -2.383 1 44.47 119 TYR A C 1
ATOM 946 O O . TYR A 1 119 ? 18 22.141 -1.899 1 44.47 119 TYR A O 1
ATOM 954 N N . PRO A 1 120 ? 17.812 20.578 -3.473 1 47.88 120 PRO A N 1
ATOM 955 C CA . PRO A 1 120 ? 16.844 19.922 -4.344 1 47.88 120 PRO A CA 1
ATOM 956 C C . PRO A 1 120 ? 16.062 18.812 -3.633 1 47.88 120 PRO A C 1
ATOM 958 O O . PRO A 1 120 ? 16.516 18.297 -2.609 1 47.88 120 PRO A O 1
ATOM 961 N N . SER A 1 121 ? 14.875 18.484 -4.141 1 56.78 121 SER A N 1
ATOM 962 C CA . SER A 1 121 ? 13.758 17.688 -3.646 1 56.78 121 SER A CA 1
ATOM 963 C C . SER A 1 121 ? 14.18 16.234 -3.434 1 56.78 121 SER A C 1
ATOM 965 O O . SER A 1 121 ? 14.664 15.586 -4.359 1 56.78 121 SER A O 1
ATOM 967 N N . ASN A 1 122 ? 14.898 16 -2.264 1 64.62 122 ASN A N 1
ATOM 968 C CA . ASN A 1 122 ? 15.289 14.633 -1.936 1 64.62 122 ASN A CA 1
ATOM 969 C C . ASN A 1 122 ? 14.125 13.664 -2.092 1 64.62 122 ASN A C 1
ATOM 971 O O . ASN A 1 122 ? 14.211 12.516 -1.66 1 64.62 122 ASN A O 1
ATOM 975 N N . ARG A 1 123 ? 13.094 14.047 -2.672 1 81.38 123 ARG A N 1
ATOM 976 C CA . ARG A 1 123 ? 11.922 13.266 -3.039 1 81.38 123 ARG A CA 1
ATOM 977 C C . ARG A 1 123 ? 11.211 12.727 -1.8 1 81.38 123 ARG A C 1
ATOM 979 O O . ARG A 1 123 ? 10.383 11.82 -1.897 1 81.38 123 ARG A O 1
ATOM 986 N N . ILE A 1 124 ? 11.672 13.414 -0.639 1 87.88 124 ILE A N 1
ATOM 987 C CA . ILE A 1 124 ? 11.078 12.977 0.617 1 87.88 124 ILE A CA 1
ATOM 988 C C . ILE A 1 124 ? 9.586 13.297 0.621 1 87.88 124 ILE A C 1
ATOM 990 O O . ILE A 1 124 ? 8.766 12.469 1.026 1 87.88 124 ILE A O 1
ATOM 994 N N . PRO A 1 125 ? 9.219 14.461 0.058 1 90.25 125 PRO A N 1
ATOM 995 C CA . PRO A 1 125 ? 7.781 14.727 0.029 1 90.25 125 PRO A CA 1
ATOM 996 C C . PRO A 1 125 ? 7.016 13.75 -0.858 1 90.25 125 PRO A C 1
ATOM 998 O O . PRO A 1 125 ? 5.883 13.375 -0.536 1 90.25 125 PRO A O 1
ATOM 1001 N N . ASP A 1 126 ? 7.594 13.344 -1.973 1 90 126 ASP A N 1
ATOM 1002 C CA . ASP A 1 126 ? 6.973 12.336 -2.818 1 90 126 ASP A CA 1
ATOM 1003 C C . ASP A 1 126 ? 6.824 11.008 -2.072 1 90 126 ASP A C 1
ATOM 1005 O O . ASP A 1 126 ? 5.785 10.352 -2.162 1 90 126 ASP A O 1
ATOM 1009 N N . CYS A 1 127 ? 7.859 10.719 -1.375 1 90.81 127 CYS A N 1
ATOM 1010 C CA . CYS A 1 127 ? 7.844 9.492 -0.578 1 90.81 127 CYS A CA 1
ATOM 1011 C C . CYS A 1 127 ? 6.77 9.562 0.5 1 90.81 127 CYS A C 1
ATOM 1013 O O . CYS A 1 127 ? 6.055 8.578 0.729 1 90.81 127 CYS A O 1
ATOM 1015 N N . ALA A 1 128 ? 6.695 10.695 1.146 1 92.69 128 ALA A N 1
ATOM 1016 C CA . ALA A 1 128 ? 5.66 10.883 2.16 1 92.69 128 ALA A CA 1
ATOM 1017 C C . ALA A 1 128 ? 4.27 10.68 1.568 1 92.69 128 ALA A C 1
ATOM 1019 O O . ALA A 1 128 ? 3.422 10.023 2.178 1 92.69 128 ALA A O 1
ATOM 1020 N N . SER A 1 129 ? 4.059 11.219 0.4 1 93.44 129 SER A N 1
ATOM 1021 C CA . SER A 1 129 ? 2.779 11.055 -0.283 1 93.44 129 SER A CA 1
ATOM 1022 C C . SER A 1 129 ? 2.48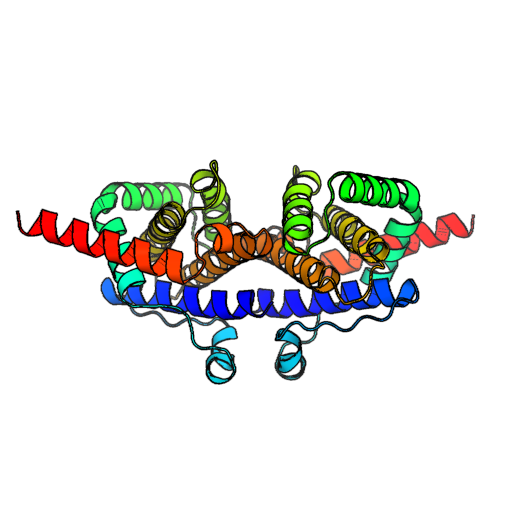6 9.586 -0.573 1 93.44 129 SER A C 1
ATOM 1024 O O . SER A 1 129 ? 1.36 9.125 -0.381 1 93.44 129 SER A O 1
ATOM 1026 N N . GLU A 1 130 ? 3.494 8.906 -1.017 1 92.81 130 GLU A N 1
ATOM 1027 C CA . GLU A 1 130 ? 3.338 7.492 -1.352 1 92.81 130 GLU A CA 1
ATOM 1028 C C . GLU A 1 130 ? 3.025 6.664 -0.11 1 92.81 130 GLU A C 1
ATOM 1030 O O . GLU A 1 130 ? 2.158 5.785 -0.144 1 92.81 130 GLU A O 1
ATOM 1035 N N . ILE A 1 131 ? 3.705 6.984 0.947 1 94.69 131 ILE A N 1
ATOM 1036 C CA . ILE A 1 131 ? 3.521 6.242 2.189 1 94.69 131 ILE A CA 1
ATOM 1037 C C . ILE A 1 131 ? 2.121 6.496 2.74 1 94.69 131 ILE A C 1
ATOM 1039 O O . ILE A 1 131 ? 1.438 5.566 3.174 1 94.69 131 ILE A O 1
ATOM 1043 N N . LEU A 1 132 ? 1.709 7.684 2.713 1 96.5 132 LEU A N 1
ATOM 1044 C CA . LEU A 1 132 ? 0.378 8.016 3.213 1 96.5 132 LEU A CA 1
ATOM 1045 C C . LEU A 1 132 ? -0.7 7.324 2.385 1 96.5 132 LEU A C 1
ATOM 1047 O O . LEU A 1 132 ? -1.66 6.781 2.936 1 96.5 132 LEU A O 1
ATOM 1051 N N . ALA A 1 133 ? -0.498 7.379 1.083 1 95.62 133 ALA A N 1
ATOM 1052 C CA . ALA A 1 133 ? -1.438 6.707 0.188 1 95.62 133 ALA A CA 1
ATOM 1053 C C . ALA A 1 133 ? -1.468 5.207 0.447 1 95.62 133 ALA A C 1
ATOM 1055 O O . ALA A 1 133 ? -2.537 4.59 0.449 1 95.62 133 A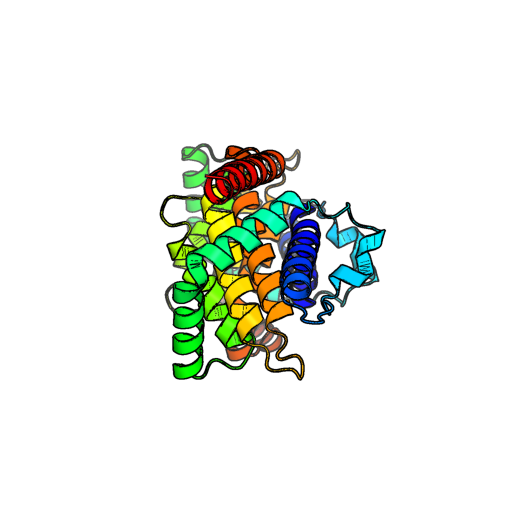LA A O 1
ATOM 1056 N N . LEU A 1 134 ? -0.293 4.672 0.599 1 94.75 134 LEU A N 1
ATOM 1057 C CA . LEU A 1 134 ? -0.156 3.24 0.842 1 94.75 134 LEU A CA 1
ATOM 1058 C C . LEU A 1 134 ? -0.871 2.836 2.127 1 94.75 134 LEU A C 1
ATOM 1060 O O . LEU A 1 134 ? -1.612 1.852 2.146 1 94.75 134 LEU A O 1
ATOM 1064 N N . VAL A 1 135 ? -0.638 3.52 3.172 1 95.5 135 VAL A N 1
ATOM 1065 C CA . VAL A 1 135 ? -1.222 3.217 4.477 1 95.5 135 VAL A CA 1
ATOM 1066 C C . VAL A 1 135 ? -2.74 3.365 4.41 1 95.5 135 VAL A C 1
ATOM 1068 O O . VAL A 1 135 ? -3.475 2.514 4.918 1 95.5 135 VAL A O 1
ATOM 1071 N N . LEU A 1 136 ? -3.186 4.422 3.787 1 96.12 136 LEU A N 1
ATOM 1072 C CA . LEU A 1 136 ? -4.621 4.629 3.639 1 96.12 136 LEU A CA 1
ATOM 1073 C C . LEU A 1 136 ? -5.254 3.496 2.834 1 96.12 136 LEU A C 1
ATOM 1075 O O . LEU A 1 136 ? -6.316 2.988 3.195 1 96.12 136 LEU A O 1
ATOM 1079 N N . THR A 1 137 ? -4.645 3.125 1.732 1 93.44 137 THR A N 1
ATOM 1080 C CA . THR A 1 137 ? -5.129 2.045 0.882 1 93.44 137 THR A CA 1
ATOM 1081 C C . THR A 1 137 ? -5.234 0.742 1.669 1 93.44 137 THR A C 1
ATOM 1083 O O . THR A 1 137 ? -6.191 -0.018 1.5 1 93.44 137 THR A O 1
ATOM 1086 N N . SER A 1 138 ? -4.219 0.517 2.465 1 93.12 138 SER A N 1
ATOM 1087 C CA . SER A 1 138 ? -4.238 -0.692 3.281 1 93.12 138 SER A CA 1
ATOM 1088 C C . SER A 1 138 ? -5.477 -0.736 4.172 1 93.12 138 SER A C 1
ATOM 1090 O O . SER A 1 138 ? -6.145 -1.769 4.262 1 93.12 138 SER A O 1
ATOM 1092 N N . HIS A 1 139 ? -5.809 0.337 4.77 1 93.75 139 HIS A N 1
ATOM 1093 C CA . HIS A 1 139 ? -6.965 0.383 5.66 1 93.75 139 HIS A CA 1
ATOM 1094 C C . HIS A 1 139 ? -8.266 0.283 4.875 1 93.75 139 HIS A C 1
ATOM 1096 O O . HIS A 1 139 ? -9.273 -0.211 5.391 1 93.75 139 HIS A O 1
ATOM 1102 N N . GLN A 1 140 ? -8.266 0.727 3.66 1 91.69 140 GLN A N 1
ATOM 1103 C CA . GLN A 1 140 ? -9.445 0.583 2.812 1 91.69 140 GLN A CA 1
ATOM 1104 C C . GLN A 1 140 ? -9.641 -0.869 2.387 1 91.69 140 GLN A C 1
ATOM 1106 O O . GLN A 1 140 ? -10.766 -1.383 2.414 1 91.69 140 GLN A O 1
ATOM 1111 N N . LEU A 1 141 ? -8.547 -1.516 2.074 1 88.69 141 LEU A N 1
ATOM 1112 C CA . LEU A 1 141 ? -8.609 -2.896 1.608 1 88.69 141 LEU A CA 1
ATOM 1113 C C . LEU A 1 141 ? -9.055 -3.828 2.73 1 88.69 141 LEU A C 1
ATOM 1115 O O . LEU A 1 141 ? -9.672 -4.863 2.473 1 88.69 141 LEU A O 1
ATOM 1119 N N . THR A 1 142 ? -8.797 -3.459 3.943 1 88.69 142 THR A N 1
ATOM 1120 C CA . THR A 1 142 ? -9.156 -4.297 5.082 1 88.69 142 THR A CA 1
ATOM 1121 C C . THR A 1 142 ? -10.539 -3.932 5.605 1 88.69 142 THR A C 1
ATOM 1123 O O . THR A 1 142 ? -11.07 -4.605 6.492 1 88.69 142 THR A O 1
ATOM 1126 N N . GLY A 1 143 ? -11.109 -2.787 5.059 1 88.38 143 GLY A N 1
ATOM 1127 C CA . GLY A 1 143 ? -12.453 -2.371 5.438 1 88.38 143 GLY A CA 1
ATOM 1128 C C . GLY A 1 143 ? -12.477 -1.458 6.648 1 88.38 143 GLY A C 1
ATOM 1129 O O . GLY A 1 143 ? -13.516 -0.877 6.973 1 88.38 143 GLY A O 1
ATOM 1130 N N . GLU A 1 144 ? -11.336 -1.28 7.32 1 90.94 144 GLU A N 1
ATOM 1131 C CA . GLU A 1 144 ? -11.266 -0.47 8.531 1 90.94 144 GLU A CA 1
ATOM 1132 C C . GLU A 1 144 ? -11.617 0.987 8.242 1 90.94 144 GLU A C 1
ATOM 1134 O O . GLU A 1 144 ? -12.297 1.637 9.039 1 90.94 144 GLU A O 1
ATOM 1139 N N . PHE A 1 145 ? -11.227 1.49 7.121 1 94.56 145 PHE A N 1
ATOM 1140 C CA . PHE A 1 145 ? -11.492 2.869 6.734 1 94.56 145 PHE A CA 1
ATOM 1141 C C . PHE A 1 145 ? -12.992 3.121 6.633 1 94.56 145 PHE A C 1
ATOM 1143 O O . PHE A 1 145 ? -13.492 4.117 7.156 1 94.56 145 PHE A O 1
ATOM 1150 N N . ASN A 1 146 ? -13.672 2.156 6.059 1 91.5 146 ASN A N 1
ATOM 1151 C CA . ASN A 1 146 ? -15.109 2.293 5.852 1 91.5 146 ASN A CA 1
ATOM 1152 C C . ASN A 1 146 ? -15.883 2.109 7.156 1 91.5 146 ASN A C 1
ATOM 1154 O O . ASN A 1 146 ? -16.922 2.734 7.355 1 91.5 146 ASN A O 1
ATOM 1158 N N . LYS A 1 147 ? -15.391 1.278 7.988 1 93.69 147 LYS A N 1
ATOM 1159 C CA . LYS A 1 147 ? -16.016 1.075 9.297 1 93.69 147 LYS A CA 1
ATOM 1160 C C . LYS A 1 147 ? -16.094 2.385 10.07 1 93.69 147 LYS A C 1
ATOM 1162 O O . LYS A 1 147 ? -16.984 2.557 10.906 1 93.69 147 LYS A O 1
ATOM 1167 N N . HIS A 1 148 ? -15.227 3.332 9.766 1 95.44 148 HIS A N 1
ATOM 1168 C CA . HIS A 1 148 ? -15.195 4.609 10.469 1 95.44 148 HIS A CA 1
ATOM 1169 C C . HIS A 1 148 ? -15.758 5.73 9.602 1 95.44 148 HIS A C 1
ATOM 1171 O O . HIS A 1 148 ? -15.375 6.895 9.758 1 95.44 148 HIS A O 1
ATOM 1177 N N . GLY A 1 149 ? -16.578 5.367 8.562 1 95.31 149 GLY A N 1
ATOM 1178 C CA . GLY A 1 149 ? -17.312 6.367 7.805 1 95.31 149 GLY A CA 1
ATOM 1179 C C . GLY A 1 149 ? -16.578 6.828 6.559 1 95.31 149 GLY A C 1
ATOM 1180 O O . GLY A 1 149 ? -16.969 7.805 5.926 1 95.31 149 GLY A O 1
ATOM 1181 N N . GLY A 1 150 ? -15.453 6.172 6.219 1 95.69 150 GLY A N 1
ATOM 1182 C CA . GLY A 1 150 ? -14.734 6.508 5.004 1 95.69 150 GLY A CA 1
ATOM 1183 C C . GLY A 1 150 ? -14.289 7.957 4.953 1 95.69 150 GLY A C 1
ATOM 1184 O O . GLY A 1 150 ? -13.82 8.5 5.957 1 95.69 150 GLY A O 1
ATOM 1185 N N . TRP A 1 151 ? -14.406 8.562 3.816 1 96.19 151 TRP A N 1
ATOM 1186 C CA . TRP A 1 151 ? -13.984 9.945 3.613 1 96.19 151 TRP A CA 1
ATOM 1187 C C . TRP A 1 151 ? -14.812 10.898 4.473 1 96.19 151 TRP A C 1
ATOM 1189 O O . TRP A 1 151 ? -14.289 11.875 5.008 1 96.19 151 TRP A O 1
ATOM 1199 N N . ASN A 1 152 ? -16.109 10.547 4.598 1 96.56 152 ASN A N 1
ATOM 1200 C CA . ASN A 1 152 ? -16.953 11.383 5.441 1 96.56 152 ASN A CA 1
ATOM 1201 C C . ASN A 1 152 ? -16.516 11.336 6.902 1 96.56 152 ASN A C 1
ATOM 1203 O O . ASN A 1 152 ? -16.562 12.352 7.598 1 96.56 152 ASN A O 1
ATOM 1207 N N . GLY A 1 153 ? -16.172 10.117 7.328 1 96.5 153 GLY A N 1
ATOM 1208 C CA . GLY A 1 153 ? -15.648 10 8.68 1 96.5 153 GLY A CA 1
ATOM 1209 C C . GLY A 1 153 ? -14.406 10.844 8.914 1 96.5 153 GLY A C 1
ATOM 1210 O O . GLY A 1 153 ? -14.305 11.539 9.922 1 96.5 153 GLY A O 1
ATOM 1211 N N . LEU A 1 154 ? -13.5 10.852 7.98 1 97.56 154 LEU A N 1
ATOM 1212 C CA . LEU A 1 154 ? -12.266 11.633 8.07 1 97.56 154 LEU A CA 1
ATOM 1213 C C . LEU A 1 154 ? -12.57 13.125 8.055 1 97.56 154 LEU A C 1
ATOM 1215 O O . LEU A 1 154 ? -12.008 13.883 8.852 1 97.56 154 LEU A O 1
ATOM 1219 N N . PHE A 1 155 ? -13.453 13.531 7.188 1 97.31 155 PHE A N 1
ATOM 1220 C CA . PHE A 1 155 ? -13.828 14.938 7.059 1 97.31 155 PHE A CA 1
ATOM 1221 C C . PHE A 1 155 ? -14.469 15.445 8.344 1 97.31 155 PHE A C 1
ATOM 1223 O O . PHE A 1 155 ? -14.133 16.516 8.828 1 97.31 155 PHE A O 1
ATOM 1230 N N . ASN A 1 156 ? -15.367 14.664 8.898 1 96.75 156 ASN A N 1
ATOM 1231 C CA . ASN A 1 156 ? -16.094 15.078 10.086 1 96.75 156 ASN A CA 1
ATOM 1232 C C . ASN A 1 156 ? -15.18 15.234 11.289 1 96.75 156 ASN A C 1
ATOM 1234 O O . ASN A 1 156 ? -15.297 16.203 12.047 1 96.75 156 ASN A O 1
ATOM 1238 N N . ILE A 1 157 ? -14.312 14.289 11.453 1 96.94 157 ILE A N 1
ATOM 1239 C CA . ILE A 1 157 ? -13.375 14.367 12.562 1 96.94 157 ILE A CA 1
ATOM 1240 C C . ILE A 1 157 ? -12.438 15.562 12.375 1 96.94 157 ILE A C 1
ATOM 1242 O O . ILE A 1 157 ? -12.07 16.234 13.336 1 96.94 157 ILE A O 1
ATOM 1246 N N . SER A 1 158 ? -12.047 15.828 11.156 1 96.81 158 SER A N 1
ATOM 1247 C CA . SER A 1 158 ? -11.195 16.969 10.859 1 96.81 158 SER A CA 1
ATOM 1248 C C . SER A 1 158 ? -11.898 18.281 11.195 1 96.81 158 SER A C 1
ATOM 1250 O O . SER A 1 158 ? -11.305 19.172 11.82 1 96.81 158 SER A O 1
ATOM 1252 N N . LYS A 1 159 ? -13.086 18.344 10.797 1 96.06 159 LYS A N 1
ATOM 1253 C CA . LYS A 1 159 ? -13.891 19.531 11.086 1 96.06 159 LYS A CA 1
ATOM 1254 C C . LYS A 1 159 ? -14.039 19.75 12.586 1 96.06 159 LYS A C 1
ATOM 1256 O O . LYS A 1 159 ? -13.898 20.875 13.078 1 96.06 159 LYS A O 1
ATOM 1261 N N . ALA A 1 160 ? -14.359 18.703 13.25 1 94.25 160 ALA A N 1
ATOM 1262 C CA . ALA A 1 160 ? -14.508 18.766 14.695 1 94.25 160 ALA A CA 1
ATOM 1263 C C . ALA A 1 160 ? -13.219 19.234 15.359 1 94.25 160 ALA A C 1
ATOM 1265 O O . ALA A 1 160 ? -13.25 20.047 16.297 1 94.25 160 ALA A O 1
ATOM 1266 N N . PHE A 1 161 ? -12.125 18.734 14.859 1 92.88 161 PHE A N 1
ATOM 1267 C CA . PHE A 1 161 ? -10.836 19.156 15.391 1 92.88 161 PHE A CA 1
ATOM 1268 C C . PHE A 1 161 ? -10.609 20.641 15.18 1 92.88 161 PHE A C 1
ATOM 1270 O O . PHE A 1 161 ? -10.133 21.328 16.078 1 92.88 161 PHE A O 1
ATOM 1277 N N . CYS A 1 162 ? -10.945 21.125 14.039 1 93.75 162 CYS A N 1
ATOM 1278 C CA . CYS A 1 162 ? -10.766 22.531 13.727 1 93.75 162 CYS A CA 1
ATOM 1279 C C . CYS A 1 162 ? -11.648 23.406 14.617 1 93.75 162 CYS A C 1
ATOM 1281 O O . CYS A 1 162 ? -11.211 24.453 15.094 1 93.75 162 CYS A O 1
ATOM 1283 N N . GLU A 1 163 ? -12.797 23 14.867 1 91.62 163 GLU A N 1
ATOM 1284 C CA . GLU A 1 163 ? -13.734 23.75 15.695 1 91.62 163 GLU A CA 1
ATOM 1285 C C . GLU A 1 163 ? -13.266 23.828 17.141 1 91.62 163 GLU A C 1
ATOM 1287 O O . GLU A 1 163 ? -13.297 24.891 17.766 1 91.62 163 GLU A O 1
ATOM 1292 N N . VAL A 1 164 ? -12.773 22.672 17.594 1 87.44 164 VAL A N 1
ATOM 1293 C CA . VAL A 1 164 ? -12.312 22.609 18.984 1 87.44 164 VAL A CA 1
ATOM 1294 C C . VAL A 1 164 ? -11.055 23.453 19.141 1 87.44 164 VAL A C 1
ATOM 1296 O O . VAL A 1 164 ? -10.875 24.125 20.172 1 87.44 164 VAL A O 1
ATOM 1299 N N . SER A 1 165 ? -10.203 23.438 18.188 1 86.38 165 SER A N 1
ATOM 1300 C CA . SER A 1 165 ? -8.945 24.188 18.266 1 86.38 165 SER A CA 1
ATOM 1301 C C . SER A 1 165 ? -9.195 25.688 18.172 1 86.38 165 SER A C 1
ATOM 1303 O O . SER A 1 165 ? -8.461 26.469 18.781 1 86.38 165 SER A O 1
ATOM 1305 N N . LYS A 1 166 ? -10.172 26.156 17.469 1 83.69 166 LYS A N 1
ATOM 1306 C CA . LYS A 1 166 ? -10.523 27.562 17.375 1 83.69 166 LYS A CA 1
ATOM 1307 C C . LYS A 1 166 ? -11.086 28.078 18.703 1 83.69 166 LYS A C 1
ATOM 1309 O O . LYS A 1 166 ? -10.82 29.219 19.094 1 83.69 166 LYS A O 1
ATOM 1314 N N . GLU A 1 167 ? -11.797 27.297 19.219 1 76.56 167 GLU A N 1
ATOM 1315 C CA . GLU A 1 167 ? -12.375 27.703 20.5 1 76.56 167 GLU A CA 1
ATOM 1316 C C . GLU A 1 167 ? -11.297 27.875 21.562 1 76.56 167 GLU A C 1
ATOM 1318 O O . GLU A 1 167 ? -11.391 28.766 22.406 1 76.56 167 GLU A O 1
ATOM 1323 N N . LYS A 1 168 ? -10.305 27.109 21.609 1 75.44 168 LYS A N 1
ATOM 1324 C CA . LYS A 1 168 ? -9.211 27.156 22.578 1 75.44 168 LYS A CA 1
ATOM 1325 C C . LYS A 1 168 ? -8.367 28.422 22.375 1 75.44 168 LYS A C 1
ATOM 1327 O O . LYS A 1 168 ? -7.828 28.969 23.328 1 75.44 168 LYS A O 1
ATOM 1332 N N . ASP A 1 169 ? -8.266 28.797 21.125 1 70.5 169 ASP A N 1
ATOM 1333 C CA . ASP A 1 169 ? -7.488 30 20.844 1 70.5 169 ASP A CA 1
ATOM 1334 C C . ASP A 1 169 ? -8.273 31.25 21.234 1 70.5 169 ASP A C 1
ATOM 1336 O O . ASP A 1 169 ? -7.688 32.281 21.531 1 70.5 169 ASP A O 1
ATOM 1340 N N . SER A 1 170 ? -9.586 31.141 21.125 1 70.12 170 SER A N 1
ATOM 1341 C CA . SER A 1 170 ? -10.422 32.312 21.453 1 70.12 170 SER A CA 1
ATOM 1342 C C . SER A 1 170 ? -10.648 32.406 22.953 1 70.12 170 SER A C 1
ATOM 1344 O O . SER A 1 170 ? -11.148 33.438 23.438 1 70.12 170 SER A O 1
ATOM 1346 N N . SER A 1 171 ? -10.359 31.453 23.688 1 58.69 171 SER A N 1
ATOM 1347 C CA . SER A 1 171 ? -10.508 31.547 25.141 1 58.69 171 SER A CA 1
ATOM 1348 C C . SER A 1 171 ? -9.188 31.953 25.797 1 58.69 171 SER A C 1
ATOM 1350 O O . SER A 1 171 ? -8.117 31.5 25.391 1 58.69 171 SER A O 1
ATOM 1352 N N . MET B 1 1 ? 6.508 6.664 -7.098 1 46.16 1 MET B N 1
ATOM 1353 C CA . MET B 1 1 ? 5.074 6.488 -7.309 1 46.16 1 MET B CA 1
ATOM 1354 C C . MET B 1 1 ? 4.797 5.801 -8.641 1 46.16 1 MET B C 1
ATOM 1356 O O . MET B 1 1 ? 3.844 5.031 -8.758 1 46.16 1 MET B O 1
ATOM 1360 N N . GLU B 1 2 ? 5.906 6.027 -9.531 1 57.75 2 GLU B N 1
ATOM 1361 C CA . GLU B 1 2 ? 5.871 5.273 -10.781 1 57.75 2 GLU B CA 1
ATOM 1362 C C . GLU B 1 2 ? 5.758 3.773 -10.516 1 57.75 2 GLU B C 1
ATOM 1364 O O . GLU B 1 2 ? 5.02 3.07 -11.203 1 57.75 2 GLU B O 1
ATOM 1369 N N . ASP B 1 3 ? 5.93 3.615 -9.188 1 76.31 3 ASP B N 1
ATOM 1370 C CA . ASP B 1 3 ? 6.109 2.18 -8.992 1 76.31 3 ASP B CA 1
ATOM 1371 C C . ASP B 1 3 ? 4.797 1.516 -8.578 1 76.31 3 ASP B C 1
ATOM 1373 O O . ASP B 1 3 ? 4.492 0.405 -9.016 1 76.31 3 ASP B O 1
ATOM 1377 N N . SER B 1 4 ? 3.959 2.393 -8.016 1 84.06 4 SER B N 1
ATOM 1378 C CA . SER B 1 4 ? 2.75 1.771 -7.488 1 84.06 4 SER B CA 1
ATOM 1379 C C . SER B 1 4 ? 1.785 1.393 -8.609 1 84.06 4 SER B C 1
ATOM 1381 O O . SER B 1 4 ? 1.124 0.355 -8.539 1 84.06 4 SER B O 1
ATOM 1383 N N . MET B 1 5 ? 1.699 2.229 -9.594 1 86.88 5 MET B N 1
ATOM 1384 C CA . MET B 1 5 ? 0.809 1.941 -10.719 1 86.88 5 MET B CA 1
ATOM 1385 C C . MET B 1 5 ? 1.322 0.759 -11.531 1 86.88 5 MET B C 1
ATOM 1387 O O . MET B 1 5 ? 0.544 -0.105 -11.938 1 86.88 5 MET B O 1
ATOM 1391 N N . VAL B 1 6 ? 2.555 0.781 -11.656 1 90.94 6 VAL B N 1
ATOM 1392 C CA . VAL B 1 6 ? 3.195 -0.32 -12.375 1 90.94 6 VAL B CA 1
ATOM 1393 C C . VAL B 1 6 ? 3.021 -1.615 -11.578 1 90.94 6 VAL B C 1
ATOM 1395 O O . VAL B 1 6 ? 2.797 -2.68 -12.164 1 90.94 6 VAL B O 1
ATOM 1398 N N . ASN B 1 7 ? 3.1 -1.448 -10.297 1 94.06 7 ASN B N 1
ATOM 1399 C CA . ASN B 1 7 ? 2.928 -2.609 -9.43 1 94.06 7 ASN B CA 1
ATOM 1400 C C . ASN B 1 7 ? 1.517 -3.182 -9.531 1 94.06 7 ASN B C 1
ATOM 1402 O O . ASN B 1 7 ? 1.323 -4.395 -9.43 1 94.06 7 ASN B O 1
ATOM 1406 N N . MET B 1 8 ? 0.577 -2.32 -9.719 1 93.31 8 MET B N 1
ATOM 1407 C CA . MET B 1 8 ? -0.8 -2.773 -9.898 1 93.31 8 MET B CA 1
ATOM 1408 C C . MET B 1 8 ? -0.954 -3.551 -11.203 1 93.31 8 MET B C 1
ATOM 1410 O O . MET B 1 8 ? -1.65 -4.566 -11.25 1 93.31 8 MET B O 1
ATOM 1414 N N . LEU B 1 9 ? -0.336 -3.07 -12.203 1 93.38 9 LEU B N 1
ATOM 1415 C CA . LEU B 1 9 ? -0.373 -3.777 -13.477 1 93.38 9 LEU B CA 1
ATOM 1416 C C . LEU B 1 9 ? 0.3 -5.141 -13.367 1 93.38 9 LEU B C 1
ATOM 1418 O O . LEU B 1 9 ? -0.221 -6.141 -13.867 1 93.38 9 LEU B O 1
ATOM 1422 N N . PHE B 1 10 ? 1.443 -5.125 -12.742 1 95.94 10 PHE B N 1
ATOM 1423 C CA . PHE B 1 10 ? 2.156 -6.375 -12.508 1 95.94 10 PHE B CA 1
ATOM 1424 C C . PHE B 1 10 ? 1.272 -7.375 -11.773 1 95.94 10 PHE B C 1
ATOM 1426 O O . PHE B 1 10 ? 1.168 -8.539 -12.172 1 95.94 10 PHE B O 1
ATOM 1433 N N . ALA B 1 11 ? 0.656 -6.945 -10.688 1 96.25 11 ALA B N 1
ATOM 1434 C CA . ALA B 1 11 ? -0.154 -7.828 -9.852 1 96.25 11 ALA B CA 1
ATOM 1435 C C . ALA B 1 11 ? -1.36 -8.359 -10.617 1 96.25 11 ALA B C 1
ATOM 1437 O O . ALA B 1 11 ? -1.698 -9.539 -10.516 1 96.25 11 ALA B O 1
ATOM 1438 N N . ALA B 1 12 ? -1.968 -7.492 -11.383 1 94.38 12 ALA B N 1
ATOM 1439 C CA . ALA B 1 12 ? -3.115 -7.906 -12.188 1 94.38 12 ALA B CA 1
ATOM 1440 C C . ALA B 1 12 ? -2.713 -8.961 -13.219 1 94.38 12 ALA B C 1
ATOM 1442 O O . ALA B 1 12 ? -3.432 -9.938 -13.422 1 94.38 12 ALA B O 1
ATOM 1443 N N . ASP B 1 13 ? -1.646 -8.766 -13.859 1 96.06 13 ASP B N 1
ATOM 1444 C CA . ASP B 1 13 ? -1.15 -9.719 -14.852 1 96.06 13 ASP B CA 1
ATOM 1445 C C . ASP B 1 13 ? -0.806 -11.055 -14.203 1 96.06 13 ASP B C 1
ATOM 1447 O O . ASP B 1 13 ? -1.062 -12.117 -14.781 1 96.06 13 ASP B O 1
ATOM 1451 N N . LEU B 1 14 ? -0.213 -10.953 -13.094 1 97.25 14 LEU B N 1
ATOM 1452 C CA . LEU B 1 14 ? 0.158 -12.156 -12.359 1 97.25 14 LEU B CA 1
ATOM 1453 C C . LEU B 1 14 ? -1.078 -12.961 -11.977 1 97.25 14 LEU B C 1
ATOM 1455 O O . LEU B 1 14 ? -1.145 -14.164 -12.234 1 97.25 14 LEU B O 1
ATOM 1459 N N . VAL B 1 15 ? -2.047 -12.32 -11.359 1 95.56 15 VAL B N 1
ATOM 1460 C CA . VAL B 1 15 ? -3.283 -12.977 -10.945 1 95.56 15 VAL B CA 1
ATOM 1461 C C . VAL B 1 15 ? -3.998 -13.547 -12.164 1 95.56 15 VAL B C 1
ATOM 1463 O O . VAL B 1 15 ? -4.441 -14.703 -12.148 1 95.56 15 VAL B O 1
ATOM 1466 N N . GLY B 1 16 ? -4.031 -12.727 -13.188 1 93.94 16 GLY B N 1
ATOM 1467 C CA . GLY B 1 16 ? -4.648 -13.195 -14.414 1 93.94 16 GLY B CA 1
ATOM 1468 C C . GLY B 1 16 ? -3.971 -14.422 -15 1 93.94 16 GLY B C 1
ATOM 1469 O O . GLY B 1 16 ? -4.641 -15.352 -15.453 1 93.94 16 GLY B O 1
ATOM 1470 N N . TYR B 1 17 ? -2.721 -14.438 -14.984 1 95.81 17 TYR B N 1
ATOM 1471 C CA . TYR B 1 17 ? -1.947 -15.562 -15.5 1 95.81 17 TYR B CA 1
ATOM 1472 C C . TYR B 1 17 ? -2.281 -16.844 -14.75 1 95.81 17 TYR B C 1
ATOM 1474 O O . TYR B 1 17 ? -2.525 -17.891 -15.367 1 95.81 17 TYR B O 1
ATOM 1482 N N . ILE B 1 18 ? -2.256 -16.766 -13.484 1 95.25 18 ILE B N 1
ATOM 1483 C CA . ILE B 1 18 ? -2.449 -17.953 -12.656 1 95.25 18 ILE B CA 1
ATOM 1484 C C . ILE B 1 18 ? -3.885 -18.453 -12.805 1 95.25 18 ILE B C 1
ATOM 1486 O O . ILE B 1 18 ? -4.121 -19.656 -12.898 1 95.25 18 ILE B O 1
ATOM 1490 N N . LEU B 1 19 ? -4.836 -17.547 -12.766 1 93.38 19 LEU B N 1
ATOM 1491 C CA . LEU B 1 19 ? -6.227 -17.969 -12.898 1 93.38 19 LEU B CA 1
ATOM 1492 C C . LEU B 1 19 ? -6.477 -18.609 -14.258 1 93.38 19 LEU B C 1
ATOM 1494 O O . LEU B 1 19 ? -7.199 -19.609 -14.352 1 93.38 19 LEU B O 1
ATOM 1498 N N . LYS B 1 20 ? -5.875 -18.062 -15.25 1 93.06 20 LYS B N 1
ATOM 1499 C CA . LYS B 1 20 ? -5.98 -18.656 -16.578 1 93.06 20 LYS B CA 1
ATOM 1500 C C . LYS B 1 20 ? -5.379 -20.062 -16.594 1 93.06 20 LYS B C 1
ATOM 1502 O O . LYS B 1 20 ? -5.918 -20.969 -17.234 1 93.06 20 LYS B O 1
ATOM 1507 N N . HIS B 1 21 ? -4.312 -20.219 -15.953 1 92.5 21 HIS B N 1
ATOM 1508 C CA . HIS B 1 21 ? -3.66 -21.516 -15.852 1 92.5 21 HIS B CA 1
ATOM 1509 C C . HIS B 1 21 ? -4.57 -22.531 -15.172 1 92.5 21 HIS B C 1
ATOM 1511 O O . HIS B 1 21 ? -4.496 -23.734 -15.461 1 92.5 21 HIS B O 1
ATOM 1517 N N . LYS B 1 22 ? -5.383 -22.094 -14.312 1 90.94 22 LYS B N 1
ATOM 1518 C CA . LYS B 1 22 ? -6.328 -22.953 -13.609 1 90.94 22 LYS B CA 1
ATOM 1519 C C . LYS B 1 22 ? -7.652 -23.047 -14.359 1 90.94 22 LYS B C 1
ATOM 1521 O O . LYS B 1 22 ? -8.641 -23.562 -13.828 1 90.94 22 LYS B O 1
ATOM 1526 N N . ASN B 1 23 ? -7.727 -22.469 -15.539 1 89.94 23 ASN B N 1
ATOM 1527 C CA . ASN B 1 23 ? -8.883 -22.469 -16.422 1 89.94 23 ASN B CA 1
ATOM 1528 C C . ASN B 1 23 ? -10.031 -21.656 -15.844 1 89.94 23 ASN B C 1
ATOM 1530 O O . ASN B 1 23 ? -11.195 -22.078 -15.906 1 89.94 23 ASN B O 1
ATOM 1534 N N . LEU B 1 24 ? -9.617 -20.656 -15.141 1 88.62 24 LEU B N 1
ATOM 1535 C CA . LEU B 1 24 ? -10.602 -19.719 -14.625 1 88.62 24 LEU B CA 1
ATOM 1536 C C . LEU B 1 24 ? -10.594 -18.406 -15.422 1 88.62 24 LEU B C 1
ATOM 1538 O O . LEU B 1 24 ? -9.523 -1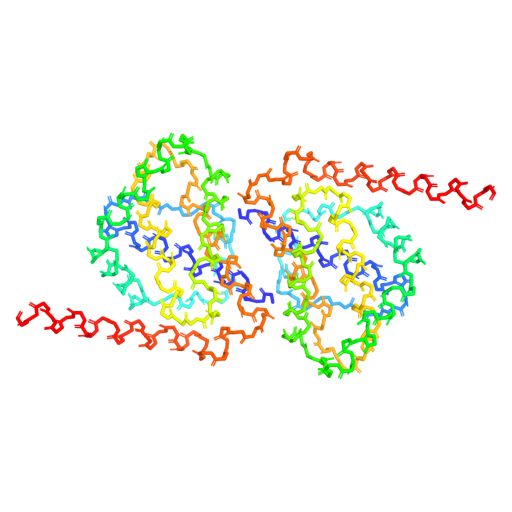7.906 -15.781 1 88.62 24 LEU B O 1
ATOM 1542 N N . GLU B 1 25 ? -11.695 -17.969 -15.742 1 84.25 25 GLU B N 1
ATOM 1543 C CA . GLU B 1 25 ? -11.812 -16.719 -16.469 1 84.25 25 GLU B CA 1
ATOM 1544 C C . GLU B 1 25 ? -11.938 -15.539 -15.5 1 84.25 25 GLU B C 1
ATOM 1546 O O . GLU B 1 25 ? -12.758 -15.57 -14.578 1 84.25 25 GLU B O 1
ATOM 1551 N N . TRP B 1 26 ? -11.008 -14.594 -15.688 1 87.69 26 TRP B N 1
ATOM 1552 C CA . TRP B 1 26 ? -11.039 -13.383 -14.875 1 87.69 26 TRP B CA 1
ATOM 1553 C C . TRP B 1 26 ? -10.398 -12.211 -15.617 1 87.69 26 TRP B C 1
ATOM 1555 O O . TRP B 1 26 ? -9.383 -12.375 -16.297 1 87.69 26 TRP B O 1
ATOM 1565 N N . GLU B 1 27 ? -11.18 -11.156 -15.508 1 84 27 GLU B N 1
ATOM 1566 C CA . GLU B 1 27 ? -10.633 -9.891 -15.984 1 84 27 GLU B CA 1
ATOM 1567 C C . GLU B 1 27 ? -10.664 -8.828 -14.883 1 84 27 GLU B C 1
ATOM 1569 O O . GLU B 1 27 ? -11.688 -8.648 -14.219 1 84 27 GLU B O 1
ATOM 1574 N N . SER B 1 28 ? -9.469 -8.219 -14.758 1 86.56 28 SER B N 1
ATOM 1575 C CA . SER B 1 28 ? -9.367 -7.203 -13.719 1 86.56 28 SER B CA 1
ATOM 1576 C C . SER B 1 28 ? -10.336 -6.051 -13.969 1 86.56 28 SER B C 1
ATOM 1578 O O . SER B 1 28 ? -10.508 -5.617 -15.109 1 86.56 28 SER B O 1
ATOM 1580 N N . THR B 1 29 ? -10.93 -5.582 -12.922 1 84.5 29 THR B N 1
ATOM 1581 C CA . THR B 1 29 ? -11.82 -4.43 -13.016 1 84.5 29 THR B CA 1
ATOM 1582 C C . THR B 1 29 ? -11.18 -3.197 -12.383 1 84.5 29 THR B C 1
ATOM 1584 O O . THR B 1 29 ? -11.844 -2.168 -12.219 1 84.5 29 THR B O 1
ATOM 1587 N N . ASN B 1 30 ? -9.938 -3.381 -12.094 1 83.31 30 ASN B N 1
ATOM 1588 C CA . ASN B 1 30 ? -9.227 -2.238 -11.531 1 83.31 30 ASN B CA 1
ATOM 1589 C C . ASN B 1 30 ? -9.07 -1.113 -12.555 1 83.31 30 ASN B C 1
ATOM 1591 O O . ASN B 1 30 ? -8.727 -1.361 -13.711 1 83.31 30 ASN B O 1
ATOM 1595 N N . GLN B 1 31 ? -9.227 0.048 -12.125 1 83.31 31 GLN B N 1
ATOM 1596 C CA . GLN B 1 31 ? -9.227 1.223 -12.992 1 83.31 31 GLN B CA 1
ATOM 1597 C C . GLN B 1 31 ? -7.867 1.424 -13.648 1 83.31 31 GLN B C 1
ATOM 1599 O O . GLN B 1 31 ? -7.758 2.105 -14.672 1 83.31 31 GLN B O 1
ATOM 1604 N N . ILE B 1 32 ? -6.891 0.884 -13.062 1 83.38 32 ILE B N 1
ATOM 1605 C CA . ILE B 1 32 ? -5.539 1.027 -13.594 1 83.38 32 ILE B CA 1
ATOM 1606 C C . ILE B 1 32 ? -5.48 0.47 -15.016 1 83.38 32 ILE B C 1
ATOM 1608 O O . ILE B 1 32 ? -4.633 0.874 -15.812 1 83.38 32 ILE B O 1
ATOM 1612 N N . GLN B 1 33 ? -6.355 -0.361 -15.305 1 85 33 GLN B N 1
ATOM 1613 C CA . GLN B 1 33 ? -6.375 -0.98 -16.625 1 85 33 GLN B CA 1
ATOM 1614 C C . GLN B 1 33 ? -6.703 0.044 -17.703 1 85 33 GLN B C 1
ATOM 1616 O O . GLN B 1 33 ? -6.277 -0.1 -18.859 1 85 33 GLN B O 1
ATOM 1621 N N . ASP B 1 34 ? -7.398 0.999 -17.297 1 84.12 34 ASP B N 1
ATOM 1622 C CA . ASP B 1 34 ? -7.77 2.059 -18.234 1 84.12 34 ASP B CA 1
ATOM 1623 C C . ASP B 1 34 ? -6.543 2.867 -18.656 1 84.12 34 ASP B C 1
ATOM 1625 O O . ASP B 1 34 ? -6.574 3.555 -19.672 1 84.12 34 ASP B O 1
ATOM 1629 N N . PHE B 1 35 ? -5.488 2.65 -17.953 1 85.31 35 PHE B N 1
ATOM 1630 C CA . PHE B 1 35 ? -4.305 3.461 -18.203 1 85.31 35 PHE B CA 1
ATOM 1631 C C . PHE B 1 35 ? -3.154 2.596 -18.703 1 85.31 35 PHE B C 1
ATOM 1633 O O . PHE B 1 35 ? -2.02 3.064 -18.812 1 85.31 35 PHE B O 1
ATOM 1640 N N . ARG B 1 36 ? -3.375 1.426 -18.906 1 86.44 36 ARG B N 1
ATOM 1641 C CA . ARG B 1 36 ? -2.346 0.462 -19.281 1 86.44 36 ARG B CA 1
ATOM 1642 C C . ARG B 1 36 ? -1.533 0.964 -20.469 1 86.44 36 ARG B C 1
ATOM 1644 O O . ARG B 1 36 ? -0.318 0.764 -20.531 1 86.44 36 ARG B O 1
ATOM 1651 N N . GLY B 1 37 ? -2.164 1.631 -21.391 1 83.75 37 GLY B N 1
ATOM 1652 C CA . GLY B 1 37 ? -1.474 2.105 -22.578 1 83.75 37 GLY B CA 1
ATOM 1653 C C . GLY B 1 37 ? -0.567 3.291 -22.312 1 83.75 37 GLY B C 1
ATOM 1654 O O . GLY B 1 37 ? 0.379 3.541 -23.062 1 83.75 37 GLY B O 1
ATOM 1655 N N . GLU B 1 38 ? -0.745 3.967 -21.25 1 82.38 38 GLU B N 1
ATOM 1656 C CA . GLU B 1 38 ? -0.014 5.191 -20.938 1 82.38 38 GLU B CA 1
ATOM 1657 C C . GLU B 1 38 ? 1.093 4.926 -19.922 1 82.38 38 GLU B C 1
ATOM 1659 O O . GLU B 1 38 ? 2.002 5.742 -19.75 1 82.38 38 GLU B O 1
ATOM 1664 N N . LEU B 1 39 ? 0.983 3.768 -19.297 1 82.06 39 LEU B N 1
ATOM 1665 C CA . LEU B 1 39 ? 1.948 3.42 -18.25 1 82.06 39 LEU B CA 1
ATOM 1666 C C . LEU B 1 39 ? 3.082 2.576 -18.828 1 82.06 39 LEU B C 1
ATOM 1668 O O . LEU B 1 39 ? 2.967 2.043 -19.938 1 82.06 39 LEU B O 1
ATOM 1672 N N . LYS B 1 40 ? 4.047 2.664 -18 1 79 40 LYS B N 1
ATOM 1673 C CA . LYS B 1 40 ? 5.098 1.71 -18.344 1 79 40 LYS B CA 1
ATOM 1674 C C . LYS B 1 40 ? 4.547 0.289 -18.422 1 79 40 LYS B C 1
ATOM 1676 O O . LYS B 1 40 ? 3.586 -0.048 -17.734 1 79 40 LYS B O 1
ATOM 1681 N N . GLU B 1 41 ? 5.199 -0.389 -19.234 1 85.75 41 GLU B N 1
ATOM 1682 C CA . GLU B 1 41 ? 4.781 -1.777 -19.406 1 85.75 41 GLU B CA 1
ATOM 1683 C C . GLU B 1 41 ? 4.938 -2.566 -18.109 1 85.75 41 GLU B C 1
ATOM 1685 O O . GLU B 1 41 ? 5.902 -2.365 -17.375 1 85.75 41 GLU B O 1
ATOM 1690 N N . SER B 1 42 ? 4.004 -3.441 -17.875 1 90.56 42 SER B N 1
ATOM 1691 C CA . SER B 1 42 ? 4.074 -4.344 -16.734 1 90.56 42 SER B CA 1
ATOM 1692 C C . SER B 1 42 ? 5.375 -5.141 -16.734 1 90.56 42 SER B C 1
ATOM 1694 O O . SER B 1 42 ? 5.762 -5.699 -17.766 1 90.56 42 SER B O 1
ATOM 1696 N N . PRO B 1 43 ? 6.027 -5.133 -15.664 1 93.81 43 PRO B N 1
ATOM 1697 C CA . PRO B 1 43 ? 7.266 -5.906 -15.594 1 93.81 43 PRO B CA 1
ATOM 1698 C C . PRO B 1 43 ? 7.02 -7.414 -15.523 1 93.81 43 PRO B C 1
ATOM 1700 O O . PRO B 1 43 ? 7.961 -8.188 -15.352 1 93.81 43 PRO B O 1
ATOM 1703 N N . PHE B 1 44 ? 5.805 -7.895 -15.617 1 96.25 44 PHE B N 1
ATOM 1704 C CA . PHE B 1 44 ? 5.457 -9.305 -15.5 1 96.25 44 PHE B CA 1
ATOM 1705 C C . PHE B 1 44 ? 6.109 -10.117 -16.609 1 96.25 44 PHE B C 1
ATOM 1707 O O . PHE B 1 44 ? 6.066 -9.719 -17.781 1 96.25 44 PHE B O 1
ATOM 1714 N N . LYS B 1 45 ? 6.727 -11.148 -16.234 1 95.62 45 LYS B N 1
ATOM 1715 C CA . LYS B 1 45 ? 7.289 -12.141 -17.141 1 95.62 45 LYS B CA 1
ATOM 1716 C C . LYS B 1 45 ? 6.711 -13.523 -16.875 1 95.62 45 LYS B C 1
ATOM 1718 O O . LYS B 1 45 ? 6.434 -13.875 -15.734 1 95.62 45 LYS B O 1
ATOM 1723 N N . ASN B 1 46 ? 6.656 -14.305 -17.938 1 94.69 46 ASN B N 1
ATOM 1724 C CA . ASN B 1 46 ? 6.047 -15.625 -17.844 1 94.69 46 ASN B CA 1
ATOM 1725 C C . ASN B 1 46 ? 6.762 -16.516 -16.828 1 94.69 46 ASN B C 1
ATOM 1727 O O . ASN B 1 46 ? 6.133 -17.344 -16.172 1 94.69 46 ASN B O 1
ATOM 1731 N N . GLU B 1 47 ? 8.055 -16.297 -16.719 1 95 47 GLU B N 1
ATOM 1732 C CA . GLU B 1 47 ? 8.844 -17.094 -15.781 1 95 47 GLU B CA 1
ATOM 1733 C C . GLU B 1 47 ? 8.375 -16.875 -14.344 1 95 47 GLU B C 1
ATOM 1735 O O . GLU B 1 47 ? 8.414 -17.797 -13.531 1 95 47 GLU B O 1
ATOM 1740 N N . ILE B 1 48 ? 7.953 -15.695 -14.086 1 97.44 48 ILE B N 1
ATOM 1741 C CA . ILE B 1 48 ? 7.445 -15.391 -12.75 1 97.44 48 ILE B CA 1
ATOM 1742 C C . ILE B 1 48 ? 6.141 -16.141 -12.508 1 97.44 48 ILE B C 1
ATOM 1744 O O . ILE B 1 48 ? 5.969 -16.766 -11.461 1 97.44 48 ILE B O 1
ATOM 1748 N N . GLY B 1 49 ? 5.258 -16.047 -13.484 1 97.56 49 GLY B N 1
ATOM 1749 C CA . GLY B 1 49 ? 4.004 -16.781 -13.398 1 97.56 49 GLY B CA 1
ATOM 1750 C C . GLY B 1 49 ? 4.195 -18.281 -13.25 1 97.56 49 GLY B C 1
ATOM 1751 O O . GLY B 1 49 ? 3.551 -18.906 -12.414 1 97.56 49 GLY B O 1
ATOM 1752 N N . LEU B 1 50 ? 5.051 -18.797 -14.047 1 97.19 50 LEU B N 1
ATOM 1753 C CA . LEU B 1 50 ? 5.309 -20.234 -14.016 1 97.19 50 LEU B CA 1
ATOM 1754 C C . LEU B 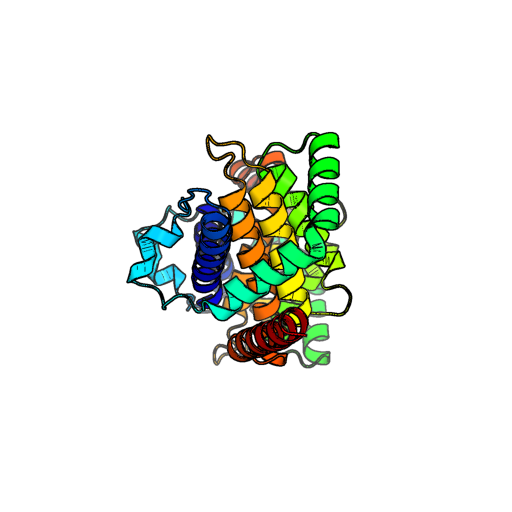1 50 ? 5.875 -20.656 -12.664 1 97.19 50 LEU B C 1
ATOM 1756 O O . LEU B 1 50 ? 5.492 -21.703 -12.125 1 97.19 50 LEU B O 1
ATOM 1760 N N . ALA B 1 51 ? 6.836 -19.906 -12.18 1 97.38 51 ALA B N 1
ATOM 1761 C CA . ALA B 1 51 ? 7.395 -20.203 -10.867 1 97.38 51 ALA B CA 1
ATOM 1762 C C . ALA B 1 51 ? 6.297 -20.297 -9.812 1 97.38 51 ALA B C 1
ATOM 1764 O O . ALA B 1 51 ? 6.285 -21.219 -9 1 97.38 51 ALA B O 1
ATOM 1765 N N . ILE B 1 52 ? 5.371 -19.344 -9.852 1 97.69 52 ILE B N 1
ATOM 1766 C CA . ILE B 1 52 ? 4.301 -19.281 -8.859 1 97.69 52 ILE B CA 1
ATOM 1767 C C . ILE B 1 52 ? 3.357 -20.469 -9.039 1 97.69 52 ILE B C 1
ATOM 1769 O O . ILE B 1 52 ? 2.906 -21.062 -8.055 1 97.69 52 ILE B O 1
ATOM 1773 N N . VAL B 1 53 ? 3.094 -20.844 -10.273 1 96.75 53 VAL B N 1
ATOM 1774 C CA . VAL B 1 53 ? 2.27 -22.016 -10.547 1 96.75 53 VAL B CA 1
ATOM 1775 C C . VAL B 1 53 ? 2.912 -23.25 -9.93 1 96.75 53 VAL B C 1
ATOM 1777 O O . VAL B 1 53 ? 2.234 -24.047 -9.273 1 96.75 53 VAL B O 1
ATOM 1780 N N . LEU B 1 54 ? 4.172 -23.375 -10.133 1 95.94 54 LEU B N 1
ATOM 1781 C CA . LEU B 1 54 ? 4.891 -24.531 -9.609 1 95.94 54 LEU B CA 1
ATOM 1782 C C . LEU B 1 54 ? 4.867 -24.547 -8.086 1 95.94 54 LEU B C 1
ATOM 1784 O O . LEU B 1 54 ? 4.715 -25.594 -7.473 1 95.94 54 LEU B O 1
ATOM 1788 N N . ILE B 1 55 ? 5.023 -23.406 -7.496 1 96.25 55 ILE B N 1
ATOM 1789 C CA . ILE B 1 55 ? 4.969 -23.297 -6.043 1 96.25 55 ILE B CA 1
ATOM 1790 C C . ILE B 1 55 ? 3.576 -23.688 -5.551 1 96.25 55 ILE B C 1
ATOM 1792 O O . ILE B 1 55 ? 3.438 -24.406 -4.559 1 96.25 55 ILE B O 1
ATOM 1796 N N . ILE B 1 56 ? 2.555 -23.234 -6.203 1 96.19 56 ILE B N 1
ATOM 1797 C CA . ILE B 1 56 ? 1.18 -23.547 -5.832 1 96.19 56 ILE B CA 1
ATOM 1798 C C . ILE B 1 56 ? 0.954 -25.047 -5.918 1 96.19 56 ILE B C 1
ATOM 1800 O O . ILE B 1 56 ? 0.381 -25.656 -5.004 1 96.19 56 ILE B O 1
ATOM 1804 N N . GLU B 1 57 ? 1.392 -25.625 -6.957 1 94.62 57 GLU B N 1
ATOM 1805 C CA . GLU B 1 57 ? 1.202 -27.062 -7.164 1 94.62 57 GLU B CA 1
ATOM 1806 C C . GLU B 1 57 ? 1.952 -27.875 -6.113 1 94.62 57 GLU B C 1
ATOM 1808 O O . GLU B 1 57 ? 1.439 -28.891 -5.617 1 94.62 57 GLU B O 1
ATOM 1813 N N . SER B 1 58 ? 3.102 -27.422 -5.785 1 93.31 58 SER B N 1
ATOM 1814 C CA . SER B 1 58 ? 3.93 -28.125 -4.812 1 93.31 58 SER B CA 1
ATOM 1815 C C . SER B 1 58 ? 3.385 -27.969 -3.398 1 93.31 58 SER B C 1
ATOM 1817 O O . SER B 1 58 ? 3.746 -28.734 -2.498 1 93.31 58 SER B O 1
ATOM 1819 N N . ASN B 1 59 ? 2.523 -26.969 -3.178 1 94.94 59 ASN B N 1
ATOM 1820 C CA . ASN B 1 59 ? 1.996 -26.688 -1.849 1 94.94 59 ASN B CA 1
ATOM 1821 C C . ASN B 1 59 ? 0.471 -26.719 -1.83 1 94.94 59 ASN B C 1
ATOM 1823 O O . ASN B 1 59 ? -0.165 -25.953 -1.113 1 94.94 59 ASN B O 1
ATOM 1827 N N . SER B 1 60 ? -0.068 -27.516 -2.688 1 94.56 60 SER B N 1
ATOM 1828 C CA . SER B 1 60 ? -1.509 -27.547 -2.92 1 94.56 60 SER B CA 1
ATOM 1829 C C . SER B 1 60 ? -2.27 -27.844 -1.635 1 94.56 60 SER B C 1
ATOM 1831 O O . SER B 1 60 ? -3.314 -27.25 -1.366 1 94.56 60 SER B O 1
ATOM 1833 N N . SER B 1 61 ? -1.744 -28.719 -0.799 1 95.25 61 SER B N 1
ATOM 1834 C CA . SER B 1 61 ? -2.424 -29.078 0.437 1 95.25 61 SER B CA 1
ATOM 1835 C C . SER B 1 61 ? -2.492 -27.906 1.406 1 95.25 61 SER B C 1
ATOM 1837 O O . SER B 1 61 ? -3.514 -27.703 2.064 1 95.25 61 SER B O 1
ATOM 1839 N N . GLN B 1 62 ? -1.388 -27.203 1.477 1 94.19 62 GLN B N 1
ATOM 1840 C CA . GLN B 1 62 ? -1.34 -26.047 2.359 1 94.19 62 GLN B CA 1
ATOM 1841 C C . GLN B 1 62 ? -2.281 -24.938 1.873 1 94.19 62 GLN B C 1
ATOM 1843 O O . GLN B 1 62 ? -2.941 -24.281 2.678 1 94.19 62 GLN B O 1
ATOM 1848 N N . ILE B 1 63 ? -2.344 -24.781 0.675 1 95.38 63 ILE B N 1
ATOM 1849 C CA . ILE B 1 63 ? -3.207 -23.766 0.075 1 95.38 63 ILE B CA 1
ATOM 1850 C C . ILE B 1 63 ? -4.672 -24.141 0.289 1 95.38 63 ILE B C 1
ATOM 1852 O O . ILE B 1 63 ? -5.492 -23.297 0.649 1 95.38 63 ILE B O 1
ATOM 1856 N N . GLU B 1 64 ? -4.988 -25.375 0.114 1 94.12 64 GLU B N 1
ATOM 1857 C CA . GLU B 1 64 ? -6.348 -25.859 0.343 1 94.12 64 GLU B CA 1
ATOM 1858 C C . GLU B 1 64 ? -6.75 -25.719 1.807 1 94.12 64 GLU B C 1
ATOM 1860 O O . GLU B 1 64 ? -7.879 -25.328 2.109 1 94.12 64 GLU B O 1
ATOM 1865 N N . GLN B 1 65 ? -5.809 -26.031 2.586 1 94.56 65 GLN B N 1
ATOM 1866 C CA . GLN B 1 65 ? -6.09 -25.891 4.012 1 94.56 65 GLN B CA 1
ATOM 1867 C C . GLN B 1 65 ? -6.348 -24.438 4.379 1 94.56 65 GLN B C 1
ATOM 1869 O O . GLN B 1 65 ? -7.242 -24.141 5.18 1 94.56 65 GLN B O 1
ATOM 1874 N N . CYS B 1 66 ? -5.531 -23.547 3.865 1 94.12 66 CYS B N 1
ATOM 1875 C CA . CYS B 1 66 ? -5.754 -22.125 4.105 1 94.12 66 CYS B CA 1
ATOM 1876 C C . CYS B 1 66 ? -7.141 -21.703 3.633 1 94.12 66 CYS B C 1
ATOM 1878 O O . CYS B 1 66 ? -7.848 -20.984 4.34 1 94.12 66 CYS B O 1
ATOM 1880 N N . TYR B 1 67 ? -7.555 -22.172 2.529 1 92.25 67 TYR B N 1
ATOM 1881 C CA . TYR B 1 67 ? -8.867 -21.859 1.981 1 92.25 67 TYR B CA 1
ATOM 1882 C C . TYR B 1 67 ? -9.977 -22.359 2.902 1 92.25 67 TYR B C 1
ATOM 1884 O O . TYR B 1 67 ? -10.93 -21.625 3.189 1 92.25 67 TYR B O 1
ATOM 1892 N N . LYS B 1 68 ? -9.828 -23.578 3.336 1 92.94 68 LYS B N 1
ATOM 1893 C CA . LYS B 1 68 ? -10.82 -24.156 4.234 1 92.94 68 LYS B CA 1
ATOM 1894 C C . LYS B 1 68 ? -10.922 -23.359 5.531 1 92.94 68 LYS B C 1
ATOM 1896 O O . LYS B 1 68 ? -12.023 -23.125 6.035 1 92.94 68 LYS B O 1
ATOM 1901 N N . ASN B 1 69 ? -9.758 -22.984 6.008 1 92.38 69 ASN B N 1
ATOM 1902 C CA . ASN B 1 69 ? -9.75 -22.156 7.211 1 92.38 69 ASN B CA 1
ATOM 1903 C C . ASN B 1 69 ? -10.5 -20.844 6.992 1 92.38 69 ASN B C 1
ATOM 1905 O O . ASN B 1 69 ? -11.242 -20.391 7.867 1 92.38 69 ASN B O 1
ATOM 1909 N N . LEU B 1 70 ? -10.297 -20.234 5.867 1 89.94 70 LEU B N 1
ATOM 1910 C CA . LEU B 1 70 ? -10.969 -18.984 5.551 1 89.94 70 LEU B CA 1
ATOM 1911 C C . LEU B 1 70 ? -12.477 -19.188 5.406 1 89.94 70 LEU B C 1
ATOM 1913 O O . LEU B 1 70 ? -13.266 -18.344 5.82 1 89.94 70 LEU B O 1
ATOM 1917 N N . GLN B 1 71 ? -12.844 -20.297 4.836 1 88 71 GLN B N 1
ATOM 1918 C CA . GLN B 1 71 ? -14.258 -20.625 4.711 1 88 71 GLN B CA 1
ATOM 1919 C C . GLN B 1 71 ? -14.898 -20.828 6.078 1 88 71 GLN B C 1
ATOM 1921 O O . GLN B 1 71 ? -16.031 -20.406 6.312 1 88 71 GLN B O 1
ATOM 1926 N N . ASP B 1 72 ? -14.227 -21.469 6.883 1 89.69 72 ASP B N 1
ATOM 1927 C CA . ASP B 1 72 ? -14.711 -21.688 8.242 1 89.69 72 ASP B CA 1
ATOM 1928 C C . ASP B 1 72 ? -14.898 -20.375 8.992 1 89.69 72 ASP B C 1
ATOM 1930 O O . ASP B 1 72 ? -15.805 -20.25 9.82 1 89.69 72 ASP B O 1
ATOM 1934 N N . ASP B 1 73 ? -14.039 -19.438 8.656 1 88.25 73 ASP B N 1
ATOM 1935 C CA . ASP B 1 73 ? -14.109 -18.109 9.258 1 88.25 73 ASP B CA 1
ATOM 1936 C C . ASP B 1 73 ? -15.133 -17.234 8.547 1 88.25 73 ASP B C 1
ATOM 1938 O O . ASP B 1 73 ? -15.258 -16.047 8.844 1 88.25 73 ASP B O 1
ATOM 1942 N N . LYS B 1 74 ? -15.758 -17.844 7.547 1 84.19 74 LYS B N 1
ATOM 1943 C CA . LYS B 1 74 ? -16.859 -17.219 6.82 1 84.19 74 LYS B CA 1
ATOM 1944 C C . LYS B 1 74 ? -16.359 -16 6.031 1 84.19 74 LYS B C 1
ATOM 1946 O O . LYS B 1 74 ? -17.062 -14.992 5.949 1 84.19 74 LYS B O 1
ATOM 1951 N N . ILE B 1 75 ? -15.156 -16.078 5.672 1 81.19 75 ILE B N 1
ATOM 1952 C CA . ILE B 1 75 ? -14.641 -15.047 4.781 1 81.19 75 ILE B CA 1
ATOM 1953 C C . ILE B 1 75 ? -15.234 -15.227 3.387 1 81.19 75 ILE B C 1
ATOM 1955 O O . ILE B 1 75 ? -14.992 -16.234 2.725 1 81.19 75 ILE B O 1
ATOM 1959 N N . GLN B 1 76 ? -16 -14.219 2.992 1 74.38 76 GLN B N 1
ATOM 1960 C CA . GLN B 1 76 ? -16.688 -14.344 1.709 1 74.38 76 GLN B CA 1
ATOM 1961 C C . GLN B 1 76 ? -16.484 -13.102 0.851 1 74.38 76 GLN B C 1
ATOM 1963 O O . GLN B 1 76 ? -16.703 -13.133 -0.363 1 74.38 76 GLN B O 1
ATOM 1968 N N . TYR B 1 77 ? -16 -12.062 1.591 1 76.75 77 TYR B N 1
ATOM 1969 C CA . TYR B 1 77 ? -15.93 -10.805 0.855 1 76.75 77 TYR B CA 1
ATOM 1970 C C . TYR B 1 77 ? -14.5 -10.289 0.799 1 76.75 77 TYR B C 1
ATOM 1972 O O . TYR B 1 77 ? -13.641 -10.727 1.572 1 76.75 77 TYR B O 1
ATOM 1980 N N . LYS B 1 78 ? -14.305 -9.336 -0.08 1 82.75 78 LYS B N 1
ATOM 1981 C CA . LYS B 1 78 ? -12.977 -8.844 -0.43 1 82.75 78 LYS B CA 1
ATOM 1982 C C . LYS B 1 78 ? -12.297 -8.195 0.771 1 82.75 78 LYS B C 1
ATOM 1984 O O . LYS B 1 78 ? -11.094 -8.352 0.968 1 82.75 78 LYS B O 1
ATOM 1989 N N . GLU B 1 79 ? -13.109 -7.59 1.639 1 82.06 79 GLU B N 1
ATOM 1990 C CA . GLU B 1 79 ? -12.492 -6.875 2.754 1 82.06 79 GLU B CA 1
ATOM 1991 C C . GLU B 1 79 ? -11.914 -7.844 3.777 1 82.06 79 GLU B C 1
ATOM 1993 O O . GLU B 1 79 ? -10.812 -7.629 4.289 1 82.06 79 GLU B O 1
ATOM 1998 N N . GLU B 1 80 ? -12.695 -8.891 4.043 1 87.19 80 GLU B N 1
ATOM 1999 C CA . GLU B 1 80 ? -12.195 -9.891 4.98 1 87.19 80 GLU B CA 1
ATOM 2000 C C . GLU B 1 80 ? -11.016 -10.664 4.395 1 87.19 80 GLU B C 1
ATOM 2002 O O . GLU B 1 80 ? -10.039 -10.938 5.098 1 87.19 80 GLU B O 1
ATOM 2007 N N . PHE B 1 81 ? -11.117 -10.938 3.129 1 88.56 81 PHE B N 1
ATOM 2008 C CA . PHE B 1 81 ? -10 -11.578 2.441 1 88.56 81 PHE B CA 1
ATOM 2009 C C . PHE B 1 81 ? -8.766 -10.688 2.473 1 88.56 81 PHE B C 1
ATOM 2011 O O . PHE B 1 81 ? -7.66 -11.164 2.752 1 88.56 81 PHE B O 1
ATOM 2018 N N . GLY B 1 82 ? -8.977 -9.398 2.148 1 89.31 82 GLY B N 1
ATOM 2019 C CA . GLY B 1 82 ? -7.883 -8.445 2.164 1 89.31 82 GLY B CA 1
ATOM 2020 C C . GLY B 1 82 ? -7.195 -8.352 3.514 1 89.31 82 GLY B C 1
ATOM 2021 O O . GLY B 1 82 ? -5.965 -8.273 3.586 1 89.31 82 GLY B O 1
ATOM 2022 N N . ARG B 1 83 ? -7.98 -8.375 4.531 1 90.62 83 ARG B N 1
ATOM 2023 C CA . ARG B 1 83 ? -7.43 -8.32 5.883 1 90.62 83 ARG B CA 1
ATOM 2024 C C . ARG B 1 83 ? -6.543 -9.531 6.164 1 90.62 83 ARG B C 1
ATOM 2026 O O . ARG B 1 83 ? -5.414 -9.383 6.637 1 90.62 83 ARG B O 1
ATOM 2033 N N . CYS B 1 84 ? -7.047 -10.672 5.848 1 91.88 84 CYS B N 1
ATOM 2034 C CA . CYS B 1 84 ? -6.289 -11.898 6.074 1 91.88 84 CYS B CA 1
ATOM 2035 C C . CYS B 1 84 ? -5.02 -11.914 5.234 1 91.88 84 CYS B C 1
ATOM 2037 O O . CYS B 1 84 ? -3.959 -12.32 5.719 1 91.88 84 CYS B O 1
ATOM 2039 N N . ALA B 1 85 ? -5.172 -11.5 3.986 1 92.69 85 ALA B N 1
ATOM 2040 C CA . ALA B 1 85 ? -4.039 -11.484 3.062 1 92.69 85 ALA B CA 1
ATOM 2041 C C . ALA B 1 85 ? -2.953 -10.523 3.543 1 92.69 85 ALA B C 1
ATOM 2043 O O . ALA B 1 85 ? -1.765 -10.852 3.496 1 92.69 85 ALA B O 1
ATOM 2044 N N . LEU B 1 86 ? -3.35 -9.367 3.973 1 92.81 86 LEU B N 1
ATOM 2045 C CA . LEU B 1 86 ? -2.393 -8.375 4.457 1 92.81 86 LEU B CA 1
ATOM 2046 C C . LEU B 1 86 ? -1.725 -8.852 5.742 1 92.81 86 LEU B C 1
ATOM 2048 O O . LEU B 1 86 ? -0.521 -8.656 5.93 1 92.81 86 LEU B O 1
ATOM 2052 N N . GLU B 1 87 ? -2.459 -9.461 6.609 1 89.06 87 GLU B N 1
ATOM 2053 C CA . GLU B 1 87 ? -1.912 -9.992 7.855 1 89.06 87 GLU B CA 1
ATOM 2054 C C . GLU B 1 87 ? -0.899 -11.102 7.586 1 89.06 87 GLU B C 1
ATOM 2056 O O . GLU B 1 87 ? 0.096 -11.227 8.305 1 89.06 87 GLU B O 1
ATOM 2061 N N . ALA B 1 88 ? -1.171 -11.844 6.602 1 92.44 88 ALA B N 1
ATOM 2062 C CA . ALA B 1 88 ? -0.289 -12.961 6.262 1 92.44 88 ALA B CA 1
ATOM 2063 C C . ALA B 1 88 ? 1.077 -12.453 5.801 1 92.44 88 ALA B C 1
ATOM 2065 O O . ALA B 1 88 ? 2.072 -13.18 5.887 1 92.44 88 ALA B O 1
ATOM 2066 N N . ALA B 1 89 ? 1.115 -11.164 5.25 1 92.94 89 ALA B N 1
ATOM 2067 C CA . ALA B 1 89 ? 2.377 -10.617 4.762 1 92.94 89 ALA B CA 1
ATOM 2068 C C . ALA B 1 89 ? 3.438 -10.617 5.859 1 92.94 89 ALA B C 1
ATOM 2070 O O . ALA B 1 89 ? 4.617 -10.859 5.59 1 92.94 89 ALA B O 1
ATOM 2071 N N . HIS B 1 90 ? 3.014 -10.43 7.062 1 88.31 90 HIS B N 1
ATOM 2072 C CA . HIS B 1 90 ? 3.951 -10.391 8.18 1 88.31 90 HIS B CA 1
ATOM 2073 C C . HIS B 1 90 ? 4.668 -11.727 8.344 1 88.31 90 HIS B C 1
ATOM 2075 O O . HIS B 1 90 ? 5.844 -11.766 8.719 1 88.31 90 HIS B O 1
ATOM 2081 N N . LEU B 1 91 ? 3.984 -12.789 8.062 1 89.88 91 LEU B N 1
ATOM 2082 C CA . LEU B 1 91 ? 4.559 -14.117 8.195 1 89.88 91 LEU B CA 1
ATOM 2083 C C . LEU B 1 91 ? 5.59 -14.383 7.105 1 89.88 91 LEU B C 1
ATOM 2085 O O . LEU B 1 91 ? 6.625 -15.008 7.359 1 89.88 91 LEU B O 1
ATOM 2089 N N . TYR B 1 92 ? 5.43 -13.906 5.992 1 93.81 92 TYR B N 1
ATOM 2090 C CA . TYR B 1 92 ? 6.312 -14.164 4.859 1 93.81 92 TYR B CA 1
ATOM 2091 C C . TYR B 1 92 ? 7.531 -13.25 4.895 1 93.81 92 TYR B C 1
ATOM 2093 O O . TYR B 1 92 ? 8.578 -13.57 4.324 1 93.81 92 TYR B O 1
ATOM 2101 N N . PHE B 1 93 ? 7.387 -12.062 5.582 1 94.31 93 PHE B N 1
ATOM 2102 C CA . PHE B 1 93 ? 8.453 -11.07 5.504 1 94.31 93 PHE B CA 1
ATOM 2103 C C . PHE B 1 93 ? 8.992 -10.742 6.891 1 94.31 93 PHE B C 1
ATOM 2105 O O . PHE B 1 93 ? 9.484 -9.641 7.125 1 94.31 93 PHE B O 1
ATOM 2112 N N . GLU B 1 94 ? 8.875 -11.672 7.82 1 89.38 94 GLU B N 1
ATOM 2113 C CA . GLU B 1 94 ? 9.367 -11.516 9.188 1 89.38 94 GLU B CA 1
ATOM 2114 C C . GLU B 1 94 ? 10.867 -11.25 9.211 1 89.38 94 GLU B C 1
ATOM 2116 O O . GLU B 1 94 ? 11.359 -10.477 10.031 1 89.38 94 GLU B O 1
ATOM 2121 N N . ASP B 1 95 ? 11.578 -11.906 8.281 1 90.25 95 ASP B N 1
ATOM 2122 C CA . ASP B 1 95 ? 13.031 -11.773 8.203 1 90.25 95 ASP B CA 1
ATOM 2123 C C . ASP B 1 95 ? 13.43 -10.773 7.121 1 90.25 95 ASP B C 1
ATOM 2125 O O . ASP B 1 95 ? 14.586 -10.734 6.699 1 90.25 95 ASP B O 1
ATOM 2129 N N . GLY B 1 96 ? 12.461 -10.016 6.652 1 90.12 96 GLY B N 1
ATOM 2130 C CA . GLY B 1 96 ? 12.727 -9.062 5.582 1 90.12 96 GLY B CA 1
ATOM 2131 C C . GLY B 1 96 ? 12.297 -9.562 4.219 1 90.12 96 GLY B C 1
ATOM 2132 O O . GLY B 1 96 ? 11.906 -10.727 4.074 1 90.12 96 GLY B O 1
ATOM 2133 N N . TYR B 1 97 ? 12.398 -8.711 3.311 1 94.94 97 TYR B N 1
ATOM 2134 C CA . TYR B 1 97 ? 12.016 -9.039 1.942 1 94.94 97 TYR B CA 1
ATOM 2135 C C . TYR B 1 97 ? 13.078 -9.898 1.268 1 94.94 97 TYR B C 1
ATOM 2137 O O . TYR B 1 97 ? 14.273 -9.641 1.416 1 94.94 97 TYR B O 1
ATOM 2145 N N . SER B 1 98 ? 12.742 -10.828 0.512 1 96.38 98 SER B N 1
A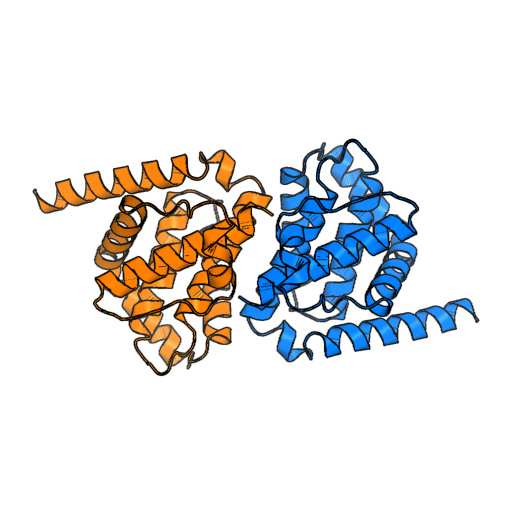TOM 2146 C CA . SER B 1 98 ? 13.5 -11.531 -0.514 1 96.38 98 SER B CA 1
ATOM 2147 C C . SER B 1 98 ? 12.617 -11.914 -1.694 1 96.38 98 SER B C 1
ATOM 2149 O O . SER B 1 98 ? 11.398 -12.062 -1.543 1 96.38 98 SER B O 1
ATOM 2151 N N . PRO B 1 99 ? 13.234 -12.031 -2.844 1 96.62 99 PRO B N 1
ATOM 2152 C CA . PRO B 1 99 ? 12.414 -12.453 -3.98 1 96.62 99 PRO B CA 1
ATOM 2153 C C . PRO B 1 99 ? 11.727 -13.797 -3.744 1 96.62 99 PRO B C 1
ATOM 2155 O O . PRO B 1 99 ? 10.578 -13.984 -4.164 1 96.62 99 PRO B O 1
ATOM 2158 N N . GLY B 1 100 ? 12.398 -14.688 -3.043 1 96.31 100 GLY B N 1
ATOM 2159 C CA . GLY B 1 100 ? 11.805 -15.984 -2.736 1 96.31 100 GLY B CA 1
ATOM 2160 C C . GLY B 1 100 ? 10.586 -15.891 -1.839 1 96.31 100 GLY B C 1
ATOM 2161 O O . GLY B 1 100 ? 9.578 -16.562 -2.08 1 96.31 100 GLY B O 1
ATOM 2162 N N . SER B 1 101 ? 10.68 -15.109 -0.783 1 96.88 101 SER B N 1
ATOM 2163 C CA . SER B 1 101 ? 9.547 -14.922 0.119 1 96.88 101 SER B CA 1
ATOM 2164 C C . SER B 1 101 ? 8.375 -14.266 -0.597 1 96.88 101 SER B C 1
ATOM 2166 O O . SER B 1 101 ? 7.219 -14.609 -0.343 1 96.88 101 SER B O 1
ATOM 2168 N N . PHE B 1 102 ? 8.68 -13.328 -1.489 1 98.25 102 PHE B N 1
ATOM 2169 C CA . PHE B 1 102 ? 7.625 -12.648 -2.234 1 98.25 102 PHE B CA 1
ATOM 2170 C C . PHE B 1 102 ? 6.918 -13.617 -3.174 1 98.25 102 PHE B C 1
ATOM 2172 O O . PHE B 1 102 ? 5.691 -13.586 -3.299 1 98.25 102 PHE B O 1
ATOM 2179 N N . LEU B 1 103 ? 7.672 -14.5 -3.83 1 97.94 103 LEU B N 1
ATOM 2180 C CA . LEU B 1 103 ? 7.062 -15.523 -4.676 1 97.94 103 LEU B CA 1
ATOM 2181 C C . LEU B 1 103 ? 6.152 -16.438 -3.857 1 97.94 103 LEU B C 1
ATOM 2183 O O . LEU B 1 103 ? 5.047 -16.766 -4.293 1 97.94 103 LEU B O 1
ATOM 2187 N N . GLY B 1 104 ? 6.668 -16.859 -2.705 1 97.38 104 GLY B N 1
ATOM 2188 C CA . GLY B 1 104 ? 5.848 -17.672 -1.821 1 97.38 104 GLY B CA 1
ATOM 2189 C C . GLY B 1 104 ? 4.566 -16.969 -1.395 1 97.38 104 GLY B C 1
ATOM 2190 O O . GLY B 1 104 ? 3.496 -17.594 -1.389 1 97.38 104 GLY B O 1
ATOM 2191 N N . TYR B 1 105 ? 4.699 -15.719 -1.052 1 98.06 105 TYR B N 1
ATOM 2192 C CA . TYR B 1 105 ? 3.543 -14.914 -0.661 1 98.06 105 TYR B CA 1
ATOM 2193 C C . TYR B 1 105 ? 2.535 -14.82 -1.799 1 98.06 105 TYR B C 1
ATOM 2195 O O . TYR B 1 105 ? 1.336 -15.023 -1.595 1 98.06 105 TYR B O 1
ATOM 2203 N N . CYS B 1 106 ? 3.006 -14.508 -2.984 1 98.31 106 CYS B N 1
ATOM 2204 C CA . CYS B 1 106 ? 2.146 -14.438 -4.16 1 98.31 106 CYS B CA 1
ATOM 2205 C C . CYS B 1 106 ? 1.422 -15.758 -4.387 1 98.31 106 CYS B C 1
ATOM 2207 O O . CYS B 1 106 ? 0.219 -15.773 -4.652 1 98.31 106 CYS B O 1
ATOM 2209 N N . ALA B 1 107 ? 2.137 -16.875 -4.273 1 97.75 107 ALA B N 1
ATOM 2210 C CA . ALA B 1 107 ? 1.563 -18.203 -4.488 1 97.75 107 ALA B CA 1
ATOM 2211 C C . ALA B 1 107 ? 0.411 -18.469 -3.525 1 97.75 107 ALA B C 1
ATOM 2213 O O . ALA B 1 107 ? -0.636 -18.984 -3.924 1 97.75 107 ALA B O 1
ATOM 2214 N N . MET B 1 108 ? 0.638 -18.125 -2.307 1 97.5 108 MET B N 1
ATOM 2215 C CA . MET B 1 108 ? -0.397 -18.344 -1.299 1 97.5 108 MET B CA 1
ATOM 2216 C C . MET B 1 108 ? -1.633 -17.5 -1.601 1 97.5 108 MET B C 1
ATOM 2218 O O . MET B 1 108 ? -2.75 -18.016 -1.636 1 97.5 108 MET B O 1
ATOM 2222 N N . ILE B 1 109 ? -1.456 -16.219 -1.831 1 96.69 109 ILE B N 1
ATOM 2223 C CA . ILE B 1 109 ? -2.568 -15.297 -2.014 1 96.69 109 ILE B CA 1
ATOM 2224 C C . ILE B 1 109 ? -3.352 -15.672 -3.27 1 96.69 109 ILE B C 1
ATOM 2226 O O . ILE B 1 109 ? -4.578 -15.781 -3.234 1 96.69 109 ILE B O 1
ATOM 2230 N N . VAL B 1 110 ? -2.652 -15.898 -4.348 1 96.12 110 VAL B N 1
ATOM 2231 C CA . VAL B 1 110 ? -3.346 -16.156 -5.602 1 96.12 110 VAL B CA 1
ATOM 2232 C C . VAL B 1 110 ? -3.871 -17.594 -5.609 1 96.12 110 VAL B C 1
ATOM 2234 O O . VAL B 1 110 ? -4.93 -17.875 -6.176 1 96.12 110 VAL B O 1
ATOM 2237 N N . GLY B 1 111 ? -3.131 -18.531 -5.016 1 95.31 111 GLY B N 1
ATOM 2238 C CA . GLY B 1 111 ? -3.613 -19.891 -4.891 1 95.31 111 GLY B CA 1
ATOM 2239 C C . GLY B 1 111 ? -4.945 -20 -4.172 1 95.31 111 GLY B C 1
ATOM 2240 O O . GLY B 1 111 ? -5.863 -20.672 -4.641 1 95.31 111 GLY B O 1
ATOM 2241 N N . VAL B 1 112 ? -5 -19.328 -3.086 1 94.12 112 VAL B N 1
ATOM 2242 C CA . VAL B 1 112 ? -6.242 -19.312 -2.32 1 94.12 112 VAL B CA 1
ATOM 2243 C C . VAL B 1 112 ? -7.332 -18.594 -3.111 1 94.12 112 VAL B C 1
ATOM 2245 O O . VAL B 1 112 ? -8.484 -19.031 -3.121 1 94.12 112 VAL B O 1
ATOM 2248 N N . THR B 1 113 ? -6.957 -17.469 -3.729 1 93 113 THR B N 1
ATOM 2249 C CA . THR B 1 113 ? -7.898 -16.719 -4.551 1 93 113 THR B CA 1
ATOM 2250 C C . THR B 1 113 ? -8.531 -17.625 -5.605 1 93 113 THR B C 1
ATOM 2252 O O . THR B 1 113 ? -9.734 -17.531 -5.867 1 93 113 THR B O 1
ATOM 2255 N N . ALA B 1 114 ? -7.762 -18.484 -6.18 1 91.38 114 ALA B N 1
ATOM 2256 C CA . ALA B 1 114 ? -8.234 -19.375 -7.238 1 91.38 114 ALA B CA 1
ATOM 2257 C C . ALA B 1 114 ? -9.266 -20.359 -6.699 1 91.38 114 ALA B C 1
ATOM 2259 O O . ALA B 1 114 ? -10.125 -20.844 -7.445 1 91.38 114 ALA B O 1
ATOM 2260 N N . LEU B 1 115 ? -9.156 -20.641 -5.461 1 89.5 115 LEU B N 1
ATOM 2261 C CA . LEU B 1 115 ? -10.07 -21.609 -4.855 1 89.5 115 LEU B CA 1
ATOM 2262 C C . LEU B 1 115 ? -11.391 -20.938 -4.484 1 89.5 115 LEU B C 1
ATOM 2264 O O . LEU B 1 115 ? -12.406 -21.625 -4.309 1 89.5 115 LEU B O 1
ATOM 2268 N N . PHE B 1 116 ? -11.383 -19.594 -4.172 1 82.81 116 PHE B N 1
ATOM 2269 C CA . PHE B 1 116 ? -12.625 -18.891 -3.908 1 82.81 116 PHE B CA 1
ATOM 2270 C C . PHE B 1 116 ? -13.523 -18.875 -5.145 1 82.81 116 PHE B C 1
ATOM 2272 O O . PHE B 1 116 ? -14.711 -18.562 -5.059 1 82.81 116 PHE B O 1
ATOM 2279 N N . ASN B 1 117 ? -13.281 -19.781 -6.145 1 63.03 117 ASN B N 1
ATOM 2280 C CA . ASN B 1 117 ? -13.945 -19.984 -7.426 1 63.03 117 ASN B CA 1
ATOM 2281 C C . ASN B 1 117 ? -15.336 -19.359 -7.441 1 63.03 117 ASN B C 1
ATOM 2283 O O . ASN B 1 117 ? -16.109 -19.562 -8.375 1 63.03 117 ASN B O 1
ATOM 2287 N N . CYS B 1 118 ? -16.016 -18.891 -6.188 1 54.66 118 CYS B N 1
ATOM 2288 C CA . CYS B 1 118 ? -17.391 -18.453 -6.34 1 54.66 118 CYS B CA 1
ATOM 2289 C C . CYS B 1 118 ? -17.469 -17.125 -7.098 1 54.66 118 CYS B C 1
ATOM 2291 O O . CYS B 1 118 ? -16.781 -16.156 -6.738 1 54.66 118 CYS B O 1
ATOM 2293 N N . TYR B 1 119 ? -17.859 -17.234 -8.484 1 43.53 119 TYR B N 1
ATOM 2294 C CA . TYR B 1 119 ? -18.438 -16.172 -9.305 1 43.53 119 TYR B CA 1
ATOM 2295 C C . TYR B 1 119 ? -19.938 -16.062 -9.047 1 43.53 119 TYR B C 1
ATOM 2297 O O . TYR B 1 119 ? -20.641 -17.078 -8.914 1 43.53 119 TYR B O 1
ATOM 2305 N N . PRO B 1 120 ? -20.844 -14.914 -8.75 1 47.25 120 PRO B N 1
ATOM 2306 C CA . PRO B 1 120 ? -20.359 -13.625 -9.242 1 47.25 120 PRO B CA 1
ATOM 2307 C C . PRO B 1 120 ? -19.125 -13.133 -8.508 1 47.25 120 PRO B C 1
ATOM 2309 O O . PRO B 1 120 ? -18.844 -13.586 -7.395 1 47.25 120 PRO B O 1
ATOM 2312 N N . SER B 1 121 ? -18.422 -12.188 -9.156 1 56.53 121 SER B N 1
ATOM 2313 C CA . SER B 1 121 ? -17.078 -11.68 -8.891 1 56.53 121 SER B CA 1
ATOM 2314 C C . SER B 1 121 ? -16.969 -11.078 -7.496 1 56.53 121 SER B C 1
ATOM 2316 O O . SER B 1 121 ? -17.719 -10.148 -7.16 1 56.53 121 SER B O 1
ATOM 2318 N N . ASN B 1 122 ? -16.781 -11.992 -6.465 1 65.62 122 ASN B N 1
ATOM 2319 C CA . ASN B 1 122 ? -16.656 -11.453 -5.117 1 65.62 122 ASN B CA 1
ATOM 2320 C C . ASN B 1 122 ? -15.484 -10.469 -5.012 1 65.62 122 ASN B C 1
ATOM 2322 O O . ASN B 1 122 ? -15.148 -10.016 -3.918 1 65.62 122 ASN B O 1
ATOM 2326 N N . ARG B 1 123 ? -14.883 -10.102 -6.102 1 79.19 123 ARG B N 1
ATOM 2327 C CA . ARG B 1 123 ? -13.828 -9.102 -6.27 1 79.19 123 ARG B CA 1
ATOM 2328 C C . ARG B 1 123 ? -12.578 -9.492 -5.492 1 79.19 123 ARG B C 1
ATOM 2330 O O . ARG B 1 123 ? -11.703 -8.656 -5.254 1 79.19 123 ARG B O 1
ATOM 2337 N N . ILE B 1 124 ? -12.586 -10.867 -5.184 1 87.81 124 ILE B N 1
ATOM 2338 C CA . ILE B 1 124 ? -11.453 -11.352 -4.406 1 87.81 124 ILE B CA 1
ATOM 2339 C C . ILE B 1 124 ? -10.18 -11.297 -5.254 1 87.81 124 ILE B C 1
ATOM 2341 O O . ILE B 1 124 ? -9.125 -10.875 -4.773 1 87.81 124 ILE B O 1
ATOM 2345 N N . PRO B 1 125 ? -10.32 -11.641 -6.562 1 90.5 125 PRO B N 1
ATOM 2346 C CA . PRO B 1 125 ? -9.102 -11.539 -7.371 1 90.5 125 PRO B CA 1
ATOM 2347 C C . PRO B 1 125 ? -8.602 -10.102 -7.5 1 90.5 125 PRO B C 1
ATOM 2349 O O . PRO B 1 125 ? -7.391 -9.867 -7.523 1 90.5 125 PRO B O 1
ATOM 2352 N N . ASP B 1 126 ? -9.5 -9.141 -7.605 1 90.12 126 ASP B N 1
ATOM 2353 C CA . ASP B 1 126 ? -9.102 -7.734 -7.625 1 90.12 126 ASP B CA 1
ATOM 2354 C C . ASP B 1 126 ? -8.422 -7.34 -6.32 1 90.12 126 ASP B C 1
ATOM 2356 O O . ASP B 1 126 ? -7.406 -6.633 -6.332 1 90.12 126 ASP B O 1
ATOM 2360 N N . CYS B 1 127 ? -8.992 -7.836 -5.277 1 90.81 127 CYS B N 1
ATOM 2361 C CA . CYS B 1 127 ? -8.422 -7.566 -3.965 1 90.81 127 CYS B CA 1
ATOM 2362 C C . CYS B 1 127 ? -7.031 -8.172 -3.842 1 90.81 127 CYS B C 1
ATOM 2364 O O . CYS B 1 127 ? -6.117 -7.539 -3.312 1 90.81 127 CYS B O 1
ATOM 2366 N N . ALA B 1 128 ? -6.906 -9.383 -4.316 1 92.69 128 ALA B N 1
ATOM 2367 C CA . ALA B 1 128 ? -5.598 -10.039 -4.309 1 92.69 128 ALA B CA 1
ATOM 2368 C C . ALA B 1 128 ? -4.566 -9.211 -5.07 1 92.69 128 ALA B C 1
ATOM 2370 O O . ALA B 1 128 ? -3.438 -9.039 -4.609 1 92.69 128 ALA B O 1
ATOM 2371 N N . SER B 1 129 ? -4.977 -8.711 -6.219 1 93.75 129 SER B N 1
ATOM 2372 C CA . SER B 1 129 ? -4.09 -7.871 -7.02 1 93.75 129 SER B CA 1
ATOM 2373 C C . SER B 1 129 ? -3.676 -6.617 -6.258 1 93.75 129 SER B C 1
ATOM 2375 O O . SER B 1 129 ? -2.506 -6.23 -6.281 1 93.75 129 SER B O 1
ATOM 2377 N N . GLU B 1 130 ? -4.641 -6.023 -5.613 1 93.06 130 GLU B N 1
ATOM 2378 C CA . GLU B 1 130 ? -4.379 -4.801 -4.863 1 93.06 130 GLU B CA 1
ATOM 2379 C C . GLU B 1 130 ? -3.432 -5.059 -3.695 1 93.06 130 GLU B C 1
ATOM 2381 O O . GLU B 1 130 ? -2.508 -4.277 -3.451 1 93.06 130 GLU B O 1
ATOM 2386 N N . ILE B 1 131 ? -3.643 -6.156 -3.051 1 94.56 131 ILE B N 1
ATOM 2387 C CA . ILE B 1 131 ? -2.824 -6.504 -1.894 1 94.56 131 ILE B CA 1
ATOM 2388 C C . ILE B 1 131 ? -1.39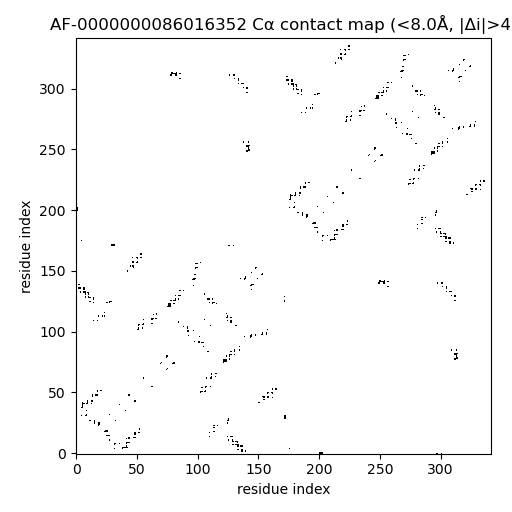5 -6.801 -2.342 1 94.56 131 ILE B C 1
ATOM 2390 O O . ILE B 1 131 ? -0.434 -6.348 -1.716 1 94.56 131 ILE B O 1
ATOM 2394 N N . LEU B 1 132 ? -1.257 -7.504 -3.363 1 96.56 132 LEU B N 1
ATOM 2395 C CA . LEU B 1 132 ? 0.073 -7.832 -3.865 1 96.56 132 LEU B CA 1
ATOM 2396 C C . LEU B 1 132 ? 0.818 -6.57 -4.293 1 96.56 132 LEU B C 1
ATOM 2398 O O . LEU B 1 132 ? 2.002 -6.41 -3.988 1 96.56 132 LEU B O 1
ATOM 2402 N N . ALA B 1 133 ? 0.092 -5.727 -4.984 1 95.69 133 ALA B N 1
ATOM 2403 C CA . ALA B 1 133 ? 0.684 -4.461 -5.41 1 95.69 133 ALA B CA 1
ATOM 2404 C C . ALA B 1 133 ? 1.097 -3.617 -4.207 1 95.69 133 ALA B C 1
ATOM 2406 O O . ALA B 1 133 ? 2.162 -2.998 -4.211 1 95.69 133 ALA B O 1
ATOM 2407 N N . LEU B 1 134 ? 0.206 -3.59 -3.264 1 94.75 134 LEU B N 1
ATOM 2408 C CA . LEU B 1 134 ? 0.451 -2.816 -2.051 1 94.75 134 LEU B CA 1
ATOM 2409 C C . LEU B 1 134 ? 1.696 -3.32 -1.328 1 94.75 134 LEU B C 1
ATOM 2411 O O . LEU B 1 134 ? 2.547 -2.525 -0.92 1 94.75 134 LEU B O 1
ATOM 2415 N N . VAL B 1 135 ? 1.803 -4.566 -1.14 1 95.38 135 VAL B N 1
ATOM 2416 C CA . VAL B 1 135 ? 2.918 -5.176 -0.425 1 95.38 135 VAL B CA 1
ATOM 2417 C C . VAL B 1 135 ? 4.215 -4.945 -1.196 1 95.38 135 VAL B C 1
ATOM 2419 O O . VAL B 1 135 ? 5.238 -4.59 -0.608 1 95.38 135 VAL B O 1
ATOM 2422 N N . LEU B 1 136 ? 4.156 -5.141 -2.473 1 96.06 136 LEU B N 1
ATOM 2423 C CA . LEU B 1 136 ? 5.336 -4.898 -3.297 1 96.06 136 LEU B CA 1
ATOM 2424 C C . LEU B 1 136 ? 5.77 -3.439 -3.209 1 96.06 136 LEU B C 1
ATOM 2426 O O . LEU B 1 136 ? 6.961 -3.148 -3.086 1 96.06 136 LEU B O 1
ATOM 2430 N N . THR B 1 137 ? 4.84 -2.514 -3.326 1 93.38 137 THR B N 1
ATOM 2431 C CA . THR B 1 137 ? 5.117 -1.085 -3.24 1 93.38 137 THR B CA 1
ATOM 2432 C C . THR B 1 137 ? 5.777 -0.743 -1.907 1 93.38 137 THR B C 1
ATOM 2434 O O . THR B 1 137 ? 6.699 0.074 -1.856 1 93.38 137 THR B O 1
ATOM 2437 N N . SER B 1 138 ? 5.242 -1.348 -0.882 1 93.25 138 SER B N 1
ATOM 2438 C CA . SER B 1 138 ? 5.824 -1.105 0.433 1 93.25 138 SER B CA 1
ATOM 2439 C C . SER B 1 138 ? 7.301 -1.474 0.459 1 93.25 138 SER B C 1
ATOM 2441 O O . SER B 1 138 ? 8.125 -0.714 0.972 1 93.25 138 SER B O 1
ATOM 2443 N N . HIS B 1 139 ? 7.645 -2.566 -0.103 1 93.88 139 HIS B N 1
ATOM 2444 C CA . HIS B 1 139 ? 9.031 -3.012 -0.112 1 93.88 139 HIS B CA 1
ATOM 2445 C C . HIS B 1 139 ? 9.891 -2.133 -1.02 1 93.88 139 HIS B C 1
ATOM 2447 O O . HIS B 1 139 ? 11.086 -1.964 -0.779 1 93.88 139 HIS B O 1
ATOM 2453 N N . GLN B 1 140 ? 9.297 -1.571 -2.02 1 91.88 140 GLN B N 1
ATOM 2454 C CA . GLN B 1 140 ? 10.023 -0.648 -2.887 1 91.88 140 GLN B CA 1
ATOM 2455 C C . GLN B 1 140 ? 10.297 0.672 -2.174 1 91.88 140 GLN B C 1
ATOM 2457 O O . GLN B 1 140 ? 11.406 1.213 -2.264 1 91.88 140 GLN B O 1
ATOM 2462 N N . LEU B 1 141 ? 9.32 1.127 -1.443 1 88.75 141 LEU B N 1
ATOM 2463 C CA . LEU B 1 141 ? 9.438 2.406 -0.752 1 88.75 141 LEU B CA 1
ATOM 2464 C C . LEU B 1 141 ? 10.484 2.328 0.36 1 88.75 141 LEU B C 1
ATOM 2466 O O . LEU B 1 141 ? 11.117 3.33 0.694 1 88.75 141 LEU B O 1
ATOM 2470 N N . THR B 1 142 ? 10.68 1.167 0.884 1 89.12 142 THR B N 1
ATOM 2471 C CA . THR B 1 142 ? 11.641 0.996 1.975 1 89.12 142 THR B CA 1
ATOM 2472 C C . THR B 1 142 ? 13.016 0.637 1.433 1 89.12 142 THR B C 1
ATOM 2474 O O . THR B 1 142 ? 13.984 0.562 2.189 1 89.12 142 THR B O 1
ATOM 2477 N N . GLY B 1 143 ? 13.086 0.346 0.085 1 88.69 143 GLY B N 1
ATOM 2478 C CA . GLY B 1 143 ? 14.352 0.045 -0.559 1 88.69 143 GLY B CA 1
ATOM 2479 C C . GLY B 1 143 ? 14.703 -1.431 -0.529 1 88.69 143 GLY B C 1
ATOM 2480 O O . GLY B 1 143 ? 15.648 -1.863 -1.189 1 88.69 143 GLY B O 1
ATOM 2481 N N . GLU B 1 144 ? 13.938 -2.236 0.206 1 91.44 144 GLU B N 1
ATOM 2482 C CA . GLU B 1 144 ? 14.227 -3.66 0.356 1 91.44 144 GLU B CA 1
ATOM 2483 C C . GLU B 1 144 ? 14.141 -4.383 -0.985 1 91.44 144 GLU B C 1
ATOM 2485 O O . GLU B 1 144 ? 14.945 -5.27 -1.271 1 91.44 144 GLU B O 1
ATOM 2490 N N . PHE B 1 145 ? 13.234 -3.998 -1.835 1 94.75 145 PHE B N 1
ATOM 2491 C CA . PHE B 1 145 ? 13.055 -4.609 -3.145 1 94.75 145 PHE B CA 1
ATOM 2492 C C . PHE B 1 145 ? 14.305 -4.43 -4.004 1 94.75 145 PHE B C 1
ATOM 2494 O O . PHE B 1 145 ? 14.781 -5.383 -4.617 1 94.75 145 PHE B O 1
ATOM 2501 N N . ASN B 1 146 ? 14.844 -3.236 -3.928 1 91.69 146 ASN B N 1
ATOM 2502 C CA . ASN B 1 146 ? 16.016 -2.916 -4.738 1 91.69 146 ASN B CA 1
ATOM 2503 C C . ASN B 1 146 ? 17.281 -3.572 -4.184 1 91.69 146 ASN B C 1
ATOM 2505 O O . ASN B 1 146 ? 18.172 -3.947 -4.941 1 91.69 146 ASN B O 1
ATOM 2509 N N . LYS B 1 147 ? 17.344 -3.688 -2.91 1 93.88 147 LYS B N 1
ATOM 2510 C CA . LYS B 1 147 ? 18.469 -4.363 -2.277 1 93.88 147 LYS B CA 1
ATOM 2511 C C . LYS B 1 147 ? 18.625 -5.789 -2.803 1 93.88 147 LYS B C 1
ATOM 2513 O O . LYS B 1 147 ? 19.734 -6.336 -2.82 1 93.88 147 LYS B O 1
ATOM 2518 N N . 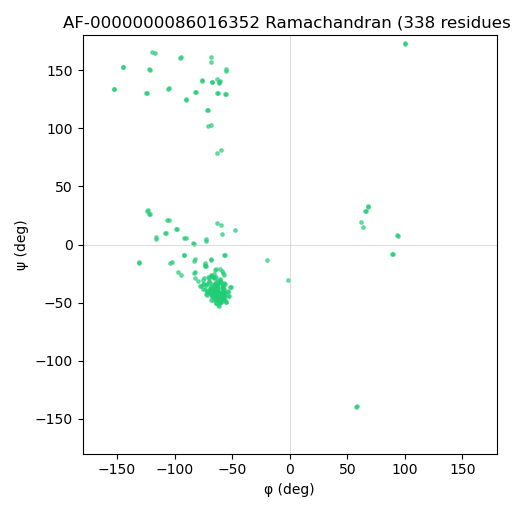HIS B 1 148 ? 17.547 -6.387 -3.27 1 95.69 148 HIS B N 1
ATOM 2519 C CA . HIS B 1 148 ? 17.562 -7.758 -3.764 1 95.69 148 HIS B CA 1
ATOM 2520 C C . HIS B 1 148 ? 17.5 -7.797 -5.285 1 95.69 148 HIS B C 1
ATOM 2522 O O . HIS B 1 148 ? 16.984 -8.758 -5.863 1 95.69 148 HIS B O 1
ATOM 2528 N N . GLY B 1 149 ? 17.875 -6.664 -5.957 1 95.44 149 GLY B N 1
ATOM 2529 C CA . GLY B 1 149 ? 18.031 -6.664 -7.406 1 95.44 149 GLY B CA 1
ATOM 2530 C C . GLY B 1 149 ? 16.766 -6.23 -8.133 1 95.44 149 GLY B C 1
ATOM 2531 O O . GLY B 1 149 ? 16.672 -6.363 -9.359 1 95.44 149 GLY B O 1
ATOM 2532 N N . GLY B 1 150 ? 15.758 -5.75 -7.398 1 95.69 150 GLY B N 1
ATOM 2533 C CA . GLY B 1 150 ? 14.547 -5.25 -8.031 1 95.69 150 GLY B CA 1
ATOM 2534 C C . GLY B 1 150 ? 13.859 -6.281 -8.906 1 95.69 150 GLY B C 1
ATOM 2535 O O . GLY B 1 150 ? 13.758 -7.449 -8.531 1 95.69 150 GLY B O 1
ATOM 2536 N N . TRP B 1 151 ? 13.375 -5.859 -10.023 1 96.12 151 TRP B N 1
ATOM 2537 C CA . TRP B 1 151 ? 12.656 -6.73 -10.953 1 96.12 151 TRP B CA 1
ATOM 2538 C C . TRP B 1 151 ? 13.578 -7.828 -11.484 1 96.12 151 TRP B C 1
ATOM 2540 O O . TRP B 1 151 ? 13.148 -8.969 -11.664 1 96.12 151 TRP B O 1
ATOM 2550 N N . ASN B 1 152 ? 14.844 -7.43 -11.695 1 96.5 152 ASN B N 1
ATOM 2551 C CA . ASN B 1 152 ? 15.797 -8.43 -12.164 1 96.5 152 ASN B CA 1
ATOM 2552 C C . ASN B 1 152 ? 16.031 -9.516 -11.125 1 96.5 152 ASN B C 1
ATOM 2554 O O . ASN B 1 152 ? 16.172 -10.695 -11.469 1 96.5 152 ASN B O 1
ATOM 2558 N N . GLY B 1 153 ? 16.125 -9.07 -9.883 1 96.56 153 GLY B N 1
ATOM 2559 C CA . GLY B 1 153 ? 16.234 -10.047 -8.812 1 96.56 153 GLY B CA 1
ATOM 2560 C C . GLY B 1 153 ? 15.078 -11.023 -8.766 1 96.56 153 GLY B C 1
ATOM 2561 O O . GLY B 1 153 ? 15.273 -12.234 -8.641 1 96.56 153 GLY B O 1
ATOM 2562 N N . LEU B 1 154 ? 13.875 -10.539 -8.922 1 97.56 154 LEU B N 1
ATOM 2563 C CA . LEU B 1 154 ? 12.672 -11.359 -8.914 1 97.56 154 LEU B CA 1
ATOM 2564 C C . LEU B 1 154 ? 12.656 -12.312 -10.109 1 97.56 154 LEU B C 1
ATOM 2566 O O . LEU B 1 154 ? 12.344 -13.492 -9.961 1 97.56 154 LEU B O 1
ATOM 2570 N N . PHE B 1 155 ? 13.016 -11.812 -11.25 1 97.44 155 PHE B N 1
ATOM 2571 C CA . PHE B 1 155 ? 13.031 -12.602 -12.477 1 97.44 155 PHE B CA 1
ATOM 2572 C C . PHE B 1 155 ? 14.047 -13.742 -12.367 1 97.44 155 PHE B C 1
ATOM 2574 O O . PHE B 1 155 ? 13.742 -14.883 -12.711 1 97.44 155 PHE B O 1
ATOM 2581 N N . ASN B 1 156 ? 15.203 -13.438 -11.867 1 96.69 156 ASN B N 1
ATOM 2582 C CA . ASN B 1 156 ? 16.281 -14.43 -11.789 1 96.69 156 ASN B CA 1
ATOM 2583 C C . ASN B 1 156 ? 15.93 -15.562 -10.836 1 96.69 156 ASN B C 1
ATOM 2585 O O . ASN B 1 156 ? 16.172 -16.734 -11.133 1 96.69 156 ASN B O 1
ATOM 2589 N N . ILE B 1 157 ? 15.406 -15.188 -9.719 1 97 157 ILE B N 1
ATOM 2590 C CA . ILE B 1 157 ? 15.023 -16.203 -8.742 1 97 157 ILE B CA 1
ATOM 2591 C C . ILE B 1 157 ? 13.891 -17.062 -9.312 1 97 157 ILE B C 1
ATOM 2593 O O . ILE B 1 157 ? 13.852 -18.281 -9.094 1 97 157 ILE B O 1
ATOM 2597 N N . SER B 1 158 ? 12.977 -16.438 -10.031 1 96.88 158 SER B N 1
ATOM 2598 C CA . SER B 1 158 ? 11.883 -17.172 -10.656 1 96.88 158 SER B CA 1
ATOM 2599 C C . SER B 1 158 ? 12.398 -18.172 -11.688 1 96.88 158 SER B C 1
ATOM 2601 O O . SER B 1 158 ? 11.969 -19.328 -11.711 1 96.88 158 SER B O 1
ATOM 2603 N N . LYS B 1 159 ? 13.289 -17.703 -12.445 1 96.12 159 LYS B N 1
ATOM 2604 C CA . LYS B 1 159 ? 13.891 -18.562 -13.461 1 96.12 159 LYS B CA 1
ATOM 2605 C C . LYS B 1 159 ? 14.609 -19.75 -12.82 1 96.12 159 LYS B C 1
ATOM 2607 O O . LYS B 1 159 ? 14.477 -20.891 -13.273 1 96.12 159 LYS B O 1
ATOM 2612 N N . ALA B 1 160 ? 15.375 -19.453 -11.828 1 94.25 160 ALA B N 1
ATOM 2613 C CA . ALA B 1 160 ? 16.094 -20.5 -11.117 1 94.25 160 ALA B CA 1
ATOM 2614 C C . ALA B 1 160 ? 15.133 -21.531 -10.539 1 94.25 160 ALA B C 1
ATOM 2616 O O . ALA B 1 160 ? 15.398 -22.734 -10.594 1 94.25 160 ALA B O 1
ATOM 2617 N N . PHE B 1 161 ? 14.047 -21.047 -10.008 1 92.94 161 PHE B N 1
ATOM 2618 C CA . PHE B 1 161 ? 13.047 -21.938 -9.453 1 92.94 161 PHE B CA 1
ATOM 2619 C C . PHE B 1 161 ? 12.484 -22.844 -10.539 1 92.94 161 PHE B C 1
ATOM 2621 O O . PHE B 1 161 ? 12.297 -24.047 -10.32 1 92.94 161 PHE B O 1
ATOM 2628 N N . CYS B 1 162 ? 12.211 -22.312 -11.688 1 93.75 162 CYS B N 1
ATOM 2629 C CA . CYS B 1 162 ? 11.664 -23.094 -12.797 1 93.75 162 CYS B CA 1
ATOM 2630 C C . CYS B 1 162 ? 12.648 -24.156 -13.266 1 93.75 162 CYS B C 1
ATOM 2632 O O . CYS B 1 162 ? 12.258 -25.281 -13.547 1 93.75 162 CYS B O 1
ATOM 2634 N N . GLU B 1 163 ? 13.859 -23.844 -13.281 1 91.75 163 GLU B N 1
ATOM 2635 C CA . GLU B 1 163 ? 14.891 -24.766 -13.742 1 91.75 163 GLU B CA 1
ATOM 2636 C C . GLU B 1 163 ? 15.07 -25.922 -12.766 1 91.75 163 GLU B C 1
ATOM 2638 O O . GLU B 1 163 ? 15.156 -27.078 -13.18 1 91.75 163 GLU B O 1
ATOM 2643 N N . VAL B 1 164 ? 15.031 -25.547 -11.508 1 87.25 164 VAL B N 1
ATOM 2644 C CA . VAL B 1 164 ? 15.203 -26.578 -10.484 1 87.25 164 VAL B CA 1
ATOM 2645 C C . VAL B 1 164 ? 13.992 -27.5 -10.461 1 87.25 164 VAL B C 1
ATOM 2647 O O . VAL B 1 164 ? 14.133 -28.719 -10.281 1 87.25 164 VAL B O 1
ATOM 2650 N N . SER B 1 165 ? 12.836 -26.969 -10.648 1 86.62 165 SER B N 1
ATOM 2651 C CA . SER B 1 165 ? 11.609 -27.766 -10.617 1 86.62 165 SER B CA 1
ATOM 2652 C C . SER B 1 165 ? 11.508 -28.688 -11.828 1 86.62 165 SER B C 1
ATOM 2654 O O . SER B 1 165 ? 10.953 -29.781 -11.742 1 86.62 165 SER B O 1
ATOM 2656 N N . LYS B 1 166 ? 12.016 -28.359 -12.961 1 84.19 166 LYS B N 1
ATOM 2657 C CA . LYS B 1 166 ? 12.023 -29.188 -14.164 1 84.19 166 LYS B CA 1
ATOM 2658 C C . LYS B 1 166 ? 12.977 -30.359 -14 1 84.19 166 LYS B C 1
ATOM 2660 O O . LYS B 1 166 ? 12.688 -31.469 -14.461 1 84.19 166 LYS B O 1
ATOM 2665 N N . GLU B 1 167 ? 13.977 -30.047 -13.453 1 76.25 167 GLU B N 1
ATOM 2666 C CA . GLU B 1 167 ? 14.953 -31.109 -13.242 1 76.25 167 GLU B CA 1
ATOM 2667 C C . GLU B 1 167 ? 14.414 -32.188 -12.297 1 76.25 167 GLU B C 1
ATOM 2669 O O . GLU B 1 167 ? 14.68 -33.375 -12.469 1 76.25 167 GLU B O 1
ATOM 2674 N N . LYS B 1 168 ? 13.688 -31.859 -11.336 1 76.88 168 LYS B N 1
ATOM 2675 C CA . LYS B 1 168 ? 13.109 -32.781 -10.359 1 76.88 168 LYS B CA 1
ATOM 2676 C C . LYS B 1 168 ? 12.047 -33.656 -11.008 1 76.88 168 LYS B C 1
ATOM 2678 O O . LYS B 1 168 ? 11.875 -34.812 -10.625 1 76.88 168 LYS B O 1
ATOM 2683 N N . ASP B 1 169 ? 11.336 -33.062 -11.922 1 70 169 ASP B N 1
ATOM 2684 C CA . ASP B 1 169 ? 10.305 -33.844 -12.602 1 70 169 ASP B CA 1
ATOM 2685 C C . ASP B 1 169 ? 10.922 -34.812 -13.594 1 70 169 ASP B C 1
ATOM 2687 O O . ASP B 1 169 ? 10.328 -35.844 -13.914 1 70 169 ASP B O 1
ATOM 2691 N N . SER B 1 170 ? 12.07 -34.438 -14.117 1 69.88 170 SER B N 1
ATOM 2692 C CA . SER B 1 170 ? 12.727 -35.312 -15.102 1 69.88 170 SER B CA 1
ATOM 2693 C C . SER B 1 170 ? 13.539 -36.406 -14.414 1 69.88 170 SER B C 1
ATOM 2695 O O . SER B 1 170 ? 13.992 -37.344 -15.07 1 69.88 170 SER B O 1
ATOM 2697 N N . SER B 1 171 ? 13.797 -36.312 -13.188 1 59.06 171 SER B N 1
ATOM 2698 C CA . SER B 1 171 ? 14.516 -37.375 -12.492 1 59.06 171 SER B CA 1
ATOM 2699 C C . SER B 1 171 ? 13.555 -38.344 -11.844 1 59.06 171 SER B C 1
ATOM 2701 O O . SER B 1 171 ? 12.523 -37.969 -11.297 1 59.06 171 SER B O 1
#

Radius of gyration: 20.83 Å; Cα contacts (8 Å, |Δi|>4): 420; chains: 2; bounding box: 42×70×48 Å

Nearest PDB structures (foldseek):
  5fmi-assembly1_A-2  TM=6.348E-01  e=1.482E-02  Homo sapiens
  6mcy-assembly4_D  TM=6.096E-01  e=1.063E-02  Mus musculus
  2yv6-assembly1_A  TM=5.890E-01  e=1.169E-02  Homo sapiens
  2ims-assembly1_A  TM=6.335E-01  e=3.320E-02  Homo sapiens
  8czg-assembly4_D  TM=6.090E-01  e=2.382E-02  Homo sapiens

Organism: Nephila pilipes (NCBI:txid299642)

Sequence (342 aa):
MEDSMVNMLFAADLVGYILKHKNLEWESTNQIQDFRGELKESPFKNEIGLAIVLIIESNSSQIEQCYKNLQDDKIQYKEEFGRCALEAAHLYFEDGYSPGSFLGYCAMIVGVTALFNCYPSNRIPDCASEILALVLTSHQLTGEFNKHGGWNGLFNISKAFCEVSKEKDSSMEDSMVNMLFAADLVGYILKHKNLEWESTNQIQDFRGELKESPFKNEIGLAIVLIIESNSSQIEQCYKNLQDDKIQYKEEFGRCALEAAHLYFEDGYSPGSFLGYCAMIVGVTALFNCYPSNRIPDCASEILALVLTSHQLTGEFNKHGGWNGLFNISKAFCEVSKEKDSS